Protein AF-A0A089KS96-F1 (afdb_monomer)

Foldseek 3Di:
DDFQDPPPPVPVLVVLCPPAQEFEFADAADLVVRLVCLVVSVVNCVPCLVRHQYEYEDYPADPVRVVVVLVSVVVCCVVQPVSYAYEYQDPVVLVSCVVVVPQHYEDEANNCVVCVVLLLDPVNPVVCLRRYAEYEHEPVCPVVVVSNVSHQYFYDPAWGQDDPPDPDGVQQDDPVDPPPDRDRDRVCLQDWDWDADPVVRAIWTDHNRTTHRPVCPVSDRSRGSDRTDRDD

Radius of gyration: 17.55 Å; Cα contacts (8 Å, |Δi|>4): 352; chains: 1; bounding box: 44×47×46 Å

Sequence (232 aa):
MEYGHFSPDLDASLASAEGYERIYVGEEFCDKFLLRQLKRIEETIDRLIISHSISVIFPLVNESSVTAVERLIDRLIIKYPNQIEFVCNDIGMMNLLIKKNCSTIVAGRMLTRVILSYLMDKEDRLGLVPYVKRVELDSTNLLRMRQLRKYKISYYDKISIYGNGNNRCCFKTGGKEFGQNAECNVERCSQPIPVTNGYLNEDFILFRNAVLKQDELRMVPALIDRIIHVEI

Nearest PDB structures (foldseek):
  5hql-assembly1_F  TM=5.069E-01  e=1.079E-01  Rhodopseudomonas palustris
  5hjx-assembly1_C  TM=5.083E-01  e=1.912E-01  Rhodopseudomonas palustris
  5hao-assembly1_F  TM=4.439E-01  e=3.178E-01  Rhodopseudomonas palustris
  5hql-assembly1_C  TM=4.150E-01  e=2.171E-01  Rhodopseudomonas palustris
  1rus-assembly1_A  TM=5.255E-01  e=3.129E+00  Rhodospirillum rubrum

Solvent-accessible surface area (backbone atoms only — not comparable to full-atom values): 13602 Å² total; per-residue (Å²): 140,88,70,80,52,55,42,92,54,58,64,70,39,54,63,68,47,70,91,53,68,60,47,37,40,65,27,69,78,42,41,75,60,38,68,76,38,50,71,57,45,53,58,49,47,72,69,42,56,86,82,30,46,38,35,42,35,37,23,55,68,50,80,96,46,41,68,63,52,50,54,50,51,56,52,46,48,71,75,41,68,88,63,50,32,40,29,23,32,31,70,68,54,44,52,50,40,55,76,67,64,50,81,39,29,26,36,22,46,64,27,32,71,75,44,40,73,62,64,46,39,88,80,36,88,83,60,48,67,88,47,40,52,32,38,33,35,44,70,91,46,54,91,50,50,83,56,36,72,89,35,47,62,37,48,43,90,86,54,64,55,80,72,56,76,89,86,44,62,90,45,38,64,78,64,95,52,95,87,64,86,68,56,75,42,65,80,55,44,72,41,76,38,81,43,71,44,82,90,76,75,44,71,28,25,36,40,67,74,37,31,34,49,74,87,49,65,84,71,66,52,49,60,47,62,56,90,68,68,72,69,131

Secondary structure (DSSP, 8-state):
---S-S-S-HHHHHHTTTT-SEEEEE-SS-HHHHHHSHHHHHHHHHHHTTTSEEEEEE-PPPHHHHHHHHHHHHHHHHHSTTTEEEEESSHHHHHHHHHTT-S-EEE-HHHHHHHHHHHT-TT-TT--TTTEEEEEE-TTTGGGGGG-TTSEEEE-SS------TTT--TTB---SSTTS---B-GGGGGS-EEEEETTTTEEEEEETTEEE-GGGGGG--TT-S-------

pLDDT: mean 70.87, std 21.08, range [21.09, 96.56]

Mean predicted aligned error: 11.6 Å

Structure (mmCIF, N/CA/C/O backbone):
data_AF-A0A089KS96-F1
#
_entry.id   AF-A0A089KS96-F1
#
loop_
_atom_site.group_PDB
_atom_site.id
_atom_site.type_symbol
_atom_site.label_atom_id
_atom_site.label_alt_id
_atom_site.label_comp_id
_atom_site.label_asym_id
_atom_site.label_entity_id
_atom_site.label_seq_id
_atom_site.pdbx_PDB_ins_code
_atom_site.Cartn_x
_atom_site.Cartn_y
_atom_site.Cartn_z
_atom_site.occupancy
_atom_site.B_iso_or_equiv
_atom_site.auth_seq_id
_atom_site.auth_comp_id
_atom_site.auth_asym_id
_atom_site.auth_atom_id
_atom_site.pdbx_PDB_model_num
ATOM 1 N N . MET A 1 1 ? 20.533 -4.555 -18.443 1.00 24.36 1 MET A N 1
ATOM 2 C CA . MET A 1 1 ? 20.262 -5.683 -17.525 1.00 24.36 1 MET A CA 1
ATOM 3 C C . MET A 1 1 ? 19.118 -5.235 -16.637 1.00 24.36 1 MET A C 1
ATOM 5 O O . MET A 1 1 ? 19.342 -4.463 -15.712 1.00 24.36 1 MET A O 1
ATOM 9 N N . GLU A 1 2 ? 17.893 -5.553 -17.051 1.00 21.09 2 GLU A N 1
ATOM 10 C CA . GLU A 1 2 ? 16.660 -4.943 -16.544 1.00 21.09 2 GLU A CA 1
ATOM 11 C C . GLU A 1 2 ? 15.912 -5.922 -15.638 1.00 21.09 2 GLU A C 1
ATOM 13 O O . GLU A 1 2 ? 15.765 -7.102 -15.946 1.00 21.09 2 GLU A O 1
ATOM 18 N N . TYR A 1 3 ? 15.522 -5.415 -14.472 1.00 24.36 3 TYR A N 1
ATOM 19 C CA . TYR A 1 3 ? 15.026 -6.170 -13.327 1.00 24.36 3 TYR A CA 1
ATOM 20 C C . TYR A 1 3 ? 13.528 -5.932 -13.133 1.00 24.36 3 TYR A C 1
ATOM 22 O O . TYR A 1 3 ? 13.055 -4.833 -13.412 1.00 24.36 3 TYR A O 1
ATOM 30 N N . GLY A 1 4 ? 12.828 -6.927 -12.564 1.00 26.12 4 GLY A N 1
ATOM 31 C CA . GLY A 1 4 ? 11.538 -6.784 -11.868 1.00 26.12 4 GLY A CA 1
ATOM 32 C C . GLY A 1 4 ? 10.576 -5.803 -12.533 1.00 26.12 4 GLY A C 1
ATOM 33 O O . GLY A 1 4 ? 10.370 -4.694 -12.047 1.00 26.12 4 GLY A O 1
ATOM 34 N N . HIS A 1 5 ? 10.060 -6.181 -13.697 1.00 34.47 5 HIS A N 1
ATOM 35 C CA . HIS A 1 5 ? 9.356 -5.247 -14.555 1.00 34.47 5 HIS A CA 1
ATOM 36 C C . HIS A 1 5 ? 7.988 -4.859 -13.990 1.00 34.47 5 HIS A C 1
ATOM 38 O O . HIS A 1 5 ? 7.038 -5.622 -14.146 1.00 34.47 5 HIS A O 1
ATOM 44 N N . PHE A 1 6 ? 7.856 -3.604 -13.552 1.00 37.12 6 PHE A N 1
ATOM 45 C CA . PHE A 1 6 ? 6.963 -2.733 -14.311 1.00 37.12 6 PHE A CA 1
ATOM 46 C C . PHE A 1 6 ? 7.338 -2.908 -15.804 1.00 37.12 6 PHE A C 1
ATOM 48 O O . PHE A 1 6 ? 8.512 -2.735 -16.150 1.00 37.12 6 PHE A O 1
ATOM 55 N N . SER A 1 7 ? 6.417 -3.333 -16.675 1.00 42.19 7 SER A N 1
ATOM 56 C CA . SER A 1 7 ? 6.722 -3.597 -18.103 1.00 42.19 7 SER A CA 1
ATOM 57 C C . SER A 1 7 ? 7.524 -2.442 -18.694 1.00 42.19 7 SER A C 1
ATOM 59 O O . SER A 1 7 ? 7.029 -1.336 -18.572 1.00 42.19 7 SER A O 1
ATOM 61 N N . PRO A 1 8 ? 8.704 -2.609 -19.323 1.00 45.91 8 PRO A N 1
ATOM 62 C CA . PRO A 1 8 ? 9.451 -1.463 -19.870 1.00 45.91 8 PRO A CA 1
ATOM 63 C C . PRO A 1 8 ? 8.570 -0.632 -20.815 1.00 45.91 8 PRO A C 1
ATOM 65 O O . PRO A 1 8 ? 8.669 0.590 -20.859 1.00 45.91 8 PRO A O 1
ATOM 68 N N . ASP A 1 9 ? 7.623 -1.315 -21.450 1.00 56.91 9 ASP A N 1
ATOM 69 C CA . ASP A 1 9 ? 6.473 -0.756 -22.125 1.00 56.91 9 ASP A CA 1
ATOM 70 C C . ASP A 1 9 ? 5.365 -0.388 -21.117 1.00 56.91 9 ASP A C 1
ATOM 72 O O . ASP A 1 9 ? 4.500 -1.200 -20.759 1.00 56.91 9 ASP A O 1
ATOM 76 N N . LEU A 1 10 ? 5.441 0.848 -20.614 1.00 61.03 10 LEU A N 1
ATOM 77 C CA . LEU A 1 10 ? 4.401 1.454 -19.784 1.00 61.03 10 LEU A CA 1
ATOM 78 C C . LEU A 1 10 ? 3.065 1.510 -20.543 1.00 61.03 10 LEU A C 1
ATOM 80 O O . LEU A 1 10 ? 2.026 1.339 -19.918 1.00 61.03 10 LEU A O 1
ATOM 84 N N . ASP A 1 11 ? 3.081 1.663 -21.869 1.00 60.03 11 ASP A N 1
ATOM 85 C CA . ASP A 1 11 ? 1.879 1.825 -22.693 1.00 60.03 11 ASP A CA 1
ATOM 86 C C . ASP A 1 11 ? 1.071 0.521 -22.788 1.00 60.03 11 ASP A C 1
ATOM 88 O O . ASP A 1 11 ? -0.136 0.527 -22.535 1.00 60.03 11 ASP A O 1
ATOM 92 N N . ALA A 1 12 ? 1.727 -0.623 -23.013 1.00 58.00 12 ALA A N 1
ATOM 93 C CA . ALA A 1 12 ? 1.077 -1.941 -22.994 1.00 58.00 12 ALA A CA 1
ATOM 94 C C . ALA A 1 12 ? 0.404 -2.255 -21.647 1.00 58.00 12 ALA A C 1
ATOM 96 O O . ALA A 1 12 ? -0.612 -2.946 -21.575 1.00 58.00 12 ALA A O 1
ATOM 97 N N . SER A 1 13 ? 0.961 -1.730 -20.560 1.00 55.03 13 SER A N 1
ATOM 98 C CA . SER A 1 13 ? 0.400 -1.908 -19.225 1.00 55.03 13 SER A CA 1
ATOM 99 C C . SER A 1 13 ? -0.756 -0.960 -18.909 1.00 55.03 13 SER A C 1
ATOM 101 O O . SER A 1 13 ? -1.647 -1.335 -18.148 1.00 55.03 13 SER A O 1
ATOM 103 N N . LEU A 1 14 ? -0.789 0.233 -19.508 1.00 62.31 14 LEU A N 1
ATOM 104 C CA . LEU A 1 14 ? -1.939 1.136 -19.413 1.00 62.31 14 LEU A CA 1
ATOM 105 C C . LEU A 1 14 ? -3.160 0.546 -20.124 1.00 62.31 14 LEU A C 1
ATOM 107 O O . LEU A 1 14 ? -4.252 0.601 -19.572 1.00 62.31 14 LEU A O 1
ATOM 111 N N . ALA A 1 15 ? -2.969 -0.098 -21.280 1.00 60.19 15 ALA A N 1
ATOM 112 C CA . ALA A 1 15 ? -4.050 -0.800 -21.979 1.00 60.19 15 ALA A CA 1
ATOM 113 C C . ALA A 1 15 ? -4.671 -1.915 -21.116 1.00 60.19 15 ALA A C 1
ATOM 115 O O . ALA A 1 15 ? -5.879 -2.118 -21.118 1.00 60.19 15 ALA A O 1
ATOM 116 N N . SER A 1 16 ? -3.860 -2.607 -20.309 1.00 59.91 16 SER A N 1
ATOM 117 C CA . SER A 1 16 ? -4.357 -3.633 -19.381 1.00 59.91 16 SER A CA 1
ATOM 118 C C . SER A 1 16 ? -5.028 -3.086 -18.116 1.00 59.91 16 SER A C 1
ATOM 120 O O . SER A 1 16 ? -5.574 -3.874 -17.349 1.00 59.91 16 SER A O 1
ATOM 122 N N . ALA A 1 17 ? -4.972 -1.773 -17.869 1.00 61.03 17 ALA A N 1
ATOM 123 C CA . ALA A 1 17 ? -5.669 -1.139 -16.749 1.00 61.03 17 ALA A CA 1
ATOM 124 C C . ALA A 1 17 ? -7.156 -0.872 -17.060 1.00 61.03 17 ALA A C 1
ATOM 126 O O . ALA A 1 17 ? -7.932 -0.588 -16.147 1.00 61.03 17 ALA A O 1
ATOM 127 N N . GLU A 1 18 ? -7.568 -0.998 -18.327 1.00 62.41 18 GLU A N 1
ATOM 128 C CA . GLU A 1 18 ? -8.960 -0.841 -18.745 1.00 62.41 18 GLU A CA 1
ATOM 129 C C . GLU A 1 18 ? -9.865 -1.856 -18.021 1.00 62.41 18 GLU A C 1
ATOM 131 O O . GLU A 1 18 ? -9.704 -3.069 -18.148 1.00 62.41 18 GLU A O 1
ATOM 136 N N . GLY A 1 19 ? -10.819 -1.346 -17.235 1.00 64.00 19 GLY A N 1
ATOM 137 C CA . GLY A 1 19 ? -11.781 -2.150 -16.470 1.00 64.00 19 GLY A CA 1
ATOM 138 C C . GLY A 1 19 ? -11.556 -2.179 -14.956 1.00 64.00 19 GLY A C 1
ATOM 139 O O . GLY A 1 19 ? -12.411 -2.696 -14.237 1.00 64.00 19 GLY A O 1
ATOM 140 N N . TYR A 1 20 ? -10.468 -1.594 -14.448 1.00 62.22 20 TYR A N 1
ATOM 141 C CA . TYR A 1 20 ? -10.250 -1.443 -13.007 1.00 62.22 20 TYR A CA 1
ATOM 142 C C . TYR A 1 20 ? -10.664 -0.047 -12.533 1.00 62.22 20 TYR A C 1
ATOM 144 O O . TYR A 1 20 ? -10.313 0.953 -13.140 1.00 62.22 20 TYR A O 1
ATOM 152 N N . GLU A 1 21 ? -11.375 0.052 -11.408 1.00 68.81 21 GLU A N 1
ATOM 153 C CA . GLU A 1 21 ? -11.716 1.357 -10.810 1.00 68.81 21 GLU A CA 1
ATOM 154 C C . GLU A 1 21 ? -10.521 1.969 -10.057 1.00 68.81 21 GLU A C 1
ATOM 156 O O . GLU A 1 21 ? -10.341 3.191 -9.983 1.00 68.81 21 GLU A O 1
ATOM 161 N N . ARG A 1 22 ? -9.691 1.099 -9.472 1.00 77.25 22 ARG A N 1
ATOM 162 C CA . ARG A 1 22 ? -8.595 1.474 -8.584 1.00 77.25 22 ARG A CA 1
ATOM 163 C C . ARG A 1 22 ? -7.307 0.770 -8.964 1.00 77.25 22 ARG A C 1
ATOM 165 O O . ARG A 1 22 ? -7.277 -0.452 -9.076 1.00 77.25 22 ARG A O 1
ATOM 172 N N . ILE A 1 23 ? -6.234 1.547 -9.056 1.00 76.06 23 ILE A N 1
ATOM 173 C CA . ILE A 1 23 ? -4.892 1.057 -9.349 1.00 76.06 23 ILE A CA 1
ATOM 174 C C . ILE A 1 23 ? -4.009 1.207 -8.118 1.00 76.06 23 ILE A C 1
ATOM 176 O O . ILE A 1 23 ? -3.959 2.255 -7.469 1.00 76.06 23 ILE A O 1
ATOM 180 N N . TYR A 1 24 ? -3.292 0.133 -7.818 1.00 78.31 24 TYR A N 1
ATOM 181 C CA . TYR A 1 24 ? -2.306 0.081 -6.756 1.00 78.31 24 TYR A CA 1
ATOM 182 C C . TYR A 1 24 ? -0.907 0.199 -7.348 1.00 78.31 24 TYR A C 1
ATOM 184 O O . TYR A 1 24 ? -0.539 -0.575 -8.231 1.00 78.31 24 TYR A O 1
ATOM 192 N N . VAL A 1 25 ? -0.135 1.161 -6.849 1.00 79.00 25 VAL A N 1
ATOM 193 C CA . VAL A 1 25 ? 1.232 1.447 -7.300 1.00 79.00 25 VAL A CA 1
ATOM 194 C C . VAL A 1 25 ? 2.174 1.451 -6.105 1.00 79.00 25 VAL A C 1
ATOM 196 O O . VAL A 1 25 ? 1.811 1.940 -5.042 1.00 79.00 25 VAL A O 1
ATOM 199 N N . GLY A 1 26 ? 3.393 0.946 -6.255 1.00 83.8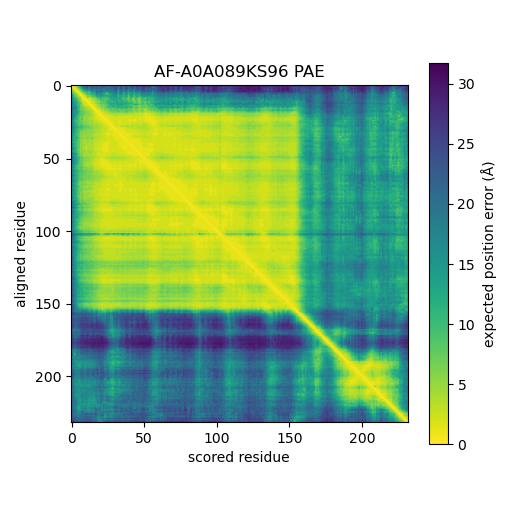1 26 GLY A N 1
ATOM 200 C CA . GLY A 1 26 ? 4.360 0.879 -5.158 1.00 83.81 26 GLY A CA 1
ATOM 201 C C . GLY A 1 26 ? 4.754 -0.554 -4.849 1.00 83.81 26 GLY A C 1
ATOM 202 O O . GLY A 1 26 ? 4.780 -1.380 -5.751 1.00 83.81 26 GLY A O 1
ATOM 203 N N . GLU A 1 27 ? 5.104 -0.818 -3.592 1.00 77.62 27 GLU A N 1
ATOM 204 C CA . GLU A 1 27 ? 5.606 -2.124 -3.167 1.00 77.62 27 GLU A CA 1
ATOM 205 C C . GLU A 1 27 ? 5.105 -2.486 -1.783 1.00 77.62 27 GLU A C 1
ATOM 207 O O . GLU A 1 27 ? 5.120 -1.664 -0.871 1.00 77.62 27 GLU A O 1
ATOM 212 N N . GLU A 1 28 ? 4.743 -3.746 -1.594 1.00 75.44 28 GLU A N 1
ATOM 213 C CA . GLU A 1 28 ? 4.193 -4.211 -0.325 1.00 75.44 28 GLU A CA 1
ATOM 214 C C . GLU A 1 28 ? 5.227 -4.854 0.614 1.00 75.44 28 GLU A C 1
ATOM 216 O O . GLU A 1 28 ? 5.051 -4.840 1.832 1.00 75.44 28 GLU A O 1
ATOM 221 N N . PHE A 1 29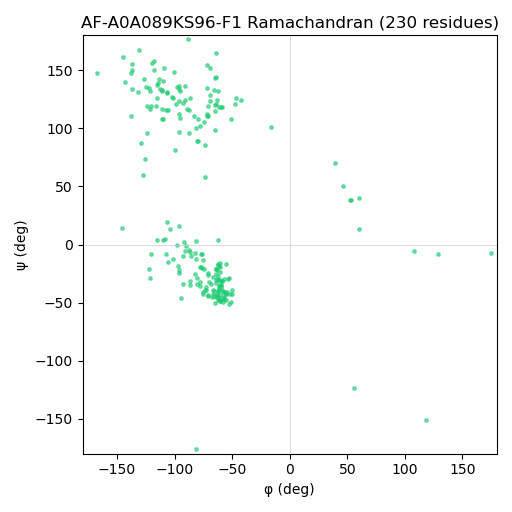 ? 6.334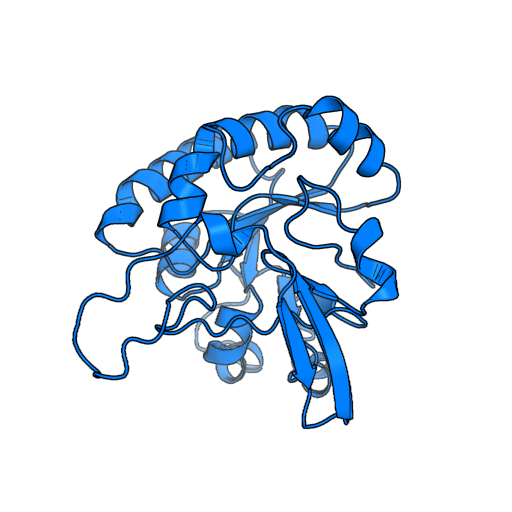 -5.388 0.086 1.00 72.88 29 PHE A N 1
ATOM 222 C CA . PHE A 1 29 ? 7.235 -6.236 0.883 1.00 72.88 29 PHE A CA 1
ATOM 223 C C . PHE A 1 29 ? 8.690 -5.783 0.983 1.00 72.88 29 PHE A C 1
ATOM 225 O O . PHE A 1 29 ? 9.390 -6.223 1.896 1.00 72.88 29 PHE A O 1
ATOM 232 N N . CYS A 1 30 ? 9.182 -4.956 0.057 1.00 72.75 30 CYS A N 1
ATOM 233 C CA . CYS A 1 30 ? 10.604 -4.626 -0.005 1.00 72.75 30 CYS A CA 1
ATOM 234 C C . CYS A 1 30 ? 10.848 -3.141 -0.270 1.00 72.75 30 CYS A C 1
ATOM 236 O O . CYS A 1 30 ? 10.677 -2.647 -1.383 1.00 72.75 30 CYS A O 1
ATOM 238 N N . ASP A 1 31 ? 11.353 -2.444 0.745 1.00 76.81 31 ASP A N 1
ATOM 239 C CA . ASP A 1 31 ? 11.753 -1.043 0.641 1.00 76.81 31 ASP A CA 1
ATOM 240 C C . ASP A 1 31 ? 12.875 -0.823 -0.385 1.00 76.81 31 ASP A C 1
ATOM 242 O O . ASP A 1 31 ? 12.831 0.131 -1.153 1.00 76.81 31 ASP A O 1
ATOM 246 N N . LYS A 1 32 ? 13.864 -1.718 -0.483 1.00 76.69 32 LYS A N 1
ATOM 247 C CA . LYS A 1 32 ? 14.940 -1.590 -1.483 1.00 76.69 32 LYS A CA 1
ATOM 248 C C . LYS A 1 32 ? 14.423 -1.680 -2.913 1.00 76.69 32 LYS A C 1
ATOM 250 O O . LYS A 1 32 ? 14.981 -1.024 -3.792 1.00 76.69 32 LYS A O 1
ATOM 255 N N . PHE A 1 33 ? 13.380 -2.470 -3.147 1.00 71.94 33 PHE A N 1
ATOM 256 C CA . PHE A 1 33 ? 12.761 -2.554 -4.461 1.00 71.94 33 PHE A CA 1
ATOM 257 C C . PHE A 1 33 ? 11.905 -1.313 -4.745 1.00 71.94 33 PHE A C 1
ATOM 259 O O . PHE A 1 33 ? 12.090 -0.704 -5.797 1.00 71.94 33 PHE A O 1
ATOM 266 N N . LEU A 1 34 ? 11.131 -0.833 -3.761 1.00 82.00 34 LEU A N 1
ATOM 267 C CA . LEU A 1 34 ? 10.413 0.448 -3.839 1.00 82.00 34 LEU A CA 1
ATOM 268 C C . LEU A 1 34 ? 11.347 1.592 -4.265 1.00 82.00 34 LEU A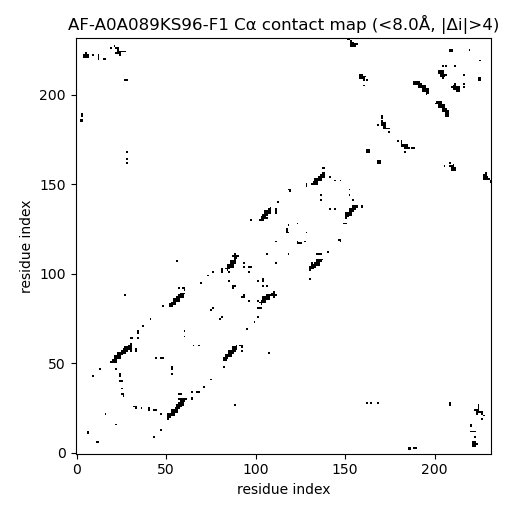 C 1
ATOM 270 O O . LEU A 1 34 ? 11.054 2.339 -5.198 1.00 82.00 34 LEU A O 1
ATOM 274 N N . LEU A 1 35 ? 12.508 1.704 -3.609 1.00 81.81 35 LEU A N 1
ATOM 275 C CA . LEU A 1 35 ? 13.481 2.767 -3.870 1.00 81.81 35 LEU A CA 1
ATOM 276 C C . LEU A 1 35 ? 14.044 2.748 -5.299 1.00 81.81 35 LEU A C 1
ATOM 278 O O . LEU A 1 35 ? 14.426 3.796 -5.816 1.00 81.81 35 LEU A O 1
ATOM 282 N N . ARG A 1 36 ? 14.089 1.585 -5.957 1.00 79.62 36 ARG A N 1
ATOM 283 C CA . ARG A 1 36 ? 14.528 1.481 -7.359 1.00 79.62 36 ARG A CA 1
ATOM 284 C C . ARG A 1 36 ? 13.457 1.948 -8.346 1.00 79.62 36 ARG A C 1
ATOM 286 O O . ARG A 1 36 ? 13.798 2.272 -9.478 1.00 79.62 36 ARG A O 1
ATOM 293 N N . GLN A 1 37 ? 12.196 2.007 -7.920 1.00 78.44 37 GLN A N 1
ATOM 294 C CA . GLN A 1 37 ? 11.044 2.293 -8.776 1.00 78.44 37 GLN A CA 1
ATOM 295 C C . GLN A 1 37 ? 10.434 3.684 -8.537 1.00 78.44 37 GLN A C 1
ATOM 297 O O . GLN A 1 37 ? 9.428 4.005 -9.155 1.00 78.44 37 GLN A O 1
ATOM 302 N N . LEU A 1 38 ? 11.017 4.546 -7.690 1.00 86.12 38 LEU A N 1
ATOM 303 C CA . LEU A 1 38 ? 10.392 5.825 -7.292 1.00 86.12 38 LEU A CA 1
ATOM 304 C C . LEU A 1 38 ? 9.956 6.692 -8.483 1.00 86.12 38 LEU A C 1
ATOM 306 O O . LEU A 1 38 ? 8.800 7.097 -8.556 1.00 86.12 38 LEU A O 1
ATOM 310 N N . LYS A 1 39 ? 10.863 6.931 -9.442 1.00 84.50 39 LYS A N 1
ATOM 311 C CA . LYS A 1 39 ? 10.561 7.731 -10.642 1.00 84.50 39 LYS A CA 1
ATOM 312 C C . LYS A 1 39 ? 9.397 7.129 -11.427 1.00 84.50 39 LYS A C 1
ATOM 314 O O . LYS A 1 39 ? 8.515 7.828 -11.907 1.00 84.50 39 LYS A O 1
ATOM 319 N N . ARG A 1 40 ? 9.405 5.809 -11.525 1.00 79.50 40 ARG A N 1
ATOM 320 C CA . ARG A 1 40 ? 8.442 5.047 -12.291 1.00 79.50 40 ARG A CA 1
ATOM 321 C C . ARG A 1 40 ? 7.060 5.004 -11.646 1.00 79.50 40 ARG A C 1
ATOM 323 O O . ARG A 1 40 ? 6.053 5.053 -12.348 1.00 79.50 40 ARG A O 1
ATOM 330 N N . ILE A 1 41 ? 7.015 4.937 -10.319 1.00 84.69 41 ILE A N 1
ATOM 331 C CA . ILE A 1 41 ? 5.788 5.097 -9.542 1.00 84.69 41 ILE A CA 1
ATOM 332 C C . ILE A 1 41 ? 5.176 6.460 -9.867 1.00 84.69 41 ILE A C 1
ATOM 334 O O . ILE A 1 41 ? 4.011 6.518 -10.242 1.00 84.69 41 ILE A O 1
ATOM 338 N N . GLU A 1 42 ? 5.963 7.538 -9.819 1.00 88.62 42 GLU A N 1
ATOM 339 C CA . GLU A 1 42 ? 5.479 8.885 -10.153 1.00 88.62 42 GLU A CA 1
ATOM 340 C C . GLU A 1 42 ? 4.947 8.976 -11.594 1.00 88.62 42 GLU A C 1
ATOM 342 O O . GLU A 1 42 ? 3.824 9.441 -11.784 1.00 88.62 42 GLU A O 1
ATOM 347 N N . GLU A 1 43 ? 5.693 8.457 -12.579 1.00 85.56 43 GLU A N 1
ATOM 348 C CA . GLU A 1 43 ? 5.280 8.404 -13.995 1.00 85.56 43 GLU A CA 1
ATOM 349 C C . GLU A 1 43 ? 3.988 7.593 -14.207 1.00 85.56 43 GLU A C 1
ATOM 351 O O . GLU A 1 43 ? 3.175 7.919 -15.070 1.00 85.56 43 GLU A O 1
ATOM 356 N N . THR A 1 44 ? 3.780 6.535 -13.422 1.00 81.56 44 THR A N 1
ATOM 357 C CA . THR A 1 44 ? 2.563 5.711 -13.487 1.00 81.56 44 THR A CA 1
ATOM 358 C C . THR A 1 44 ? 1.361 6.470 -12.932 1.00 81.56 44 THR A C 1
ATOM 360 O O . THR A 1 44 ? 0.291 6.461 -13.541 1.00 81.56 44 THR A O 1
ATOM 363 N N . ILE A 1 45 ? 1.542 7.164 -11.804 1.00 88.69 45 ILE A N 1
ATOM 364 C CA . ILE A 1 45 ? 0.496 7.996 -11.199 1.00 88.69 45 ILE A CA 1
ATOM 365 C C . ILE A 1 45 ? 0.092 9.108 -12.170 1.00 88.69 45 ILE A C 1
ATOM 367 O O . ILE A 1 45 ? -1.098 9.269 -12.422 1.00 88.69 45 ILE A O 1
ATOM 371 N N . ASP A 1 46 ? 1.065 9.806 -12.769 1.00 91.44 46 ASP A N 1
ATOM 372 C CA . ASP A 1 46 ? 0.832 10.897 -13.730 1.00 91.44 46 ASP A CA 1
ATOM 373 C C . ASP A 1 46 ? -0.147 10.511 -14.843 1.00 91.44 46 ASP A C 1
ATOM 375 O O . ASP A 1 46 ? -0.977 11.314 -15.266 1.00 91.44 46 ASP A O 1
ATOM 379 N N . ARG A 1 47 ? -0.050 9.270 -15.325 1.00 84.75 47 ARG A N 1
ATOM 380 C CA . ARG A 1 47 ? -0.837 8.795 -16.463 1.00 84.75 47 ARG A CA 1
ATOM 381 C C . ARG A 1 47 ? -2.205 8.253 -16.072 1.00 84.75 47 ARG A C 1
ATOM 383 O O . ARG A 1 47 ? -3.149 8.399 -16.842 1.00 84.75 47 ARG A O 1
ATOM 390 N N . LEU A 1 48 ? -2.314 7.609 -14.911 1.00 83.19 48 LEU A N 1
ATOM 391 C CA . LEU A 1 48 ? -3.527 6.885 -14.521 1.00 83.19 48 LEU A CA 1
ATOM 392 C C . LEU A 1 48 ? -4.472 7.699 -13.640 1.00 83.19 48 LEU A C 1
ATOM 394 O O . LEU A 1 48 ? -5.665 7.406 -13.615 1.00 83.19 48 LEU A O 1
ATOM 398 N N . ILE A 1 49 ? -3.981 8.737 -12.958 1.00 89.88 49 ILE A N 1
ATOM 399 C CA . ILE A 1 49 ? -4.779 9.502 -11.987 1.00 89.88 49 ILE A CA 1
ATOM 400 C C . ILE A 1 49 ? -5.976 10.238 -12.608 1.00 89.88 49 ILE A C 1
ATOM 402 O O . ILE A 1 49 ? -6.936 10.549 -11.912 1.00 89.88 49 ILE A O 1
ATOM 406 N N . ILE A 1 50 ? -5.949 10.492 -13.921 1.00 88.88 50 ILE A N 1
ATOM 407 C CA . ILE A 1 50 ? -7.042 11.161 -14.646 1.00 88.88 50 ILE A CA 1
ATOM 408 C C . ILE A 1 50 ? -8.280 10.257 -14.753 1.00 88.88 50 ILE A C 1
ATOM 410 O O . ILE A 1 50 ? -9.405 10.751 -14.776 1.00 88.88 50 ILE A O 1
ATOM 414 N N . SER A 1 51 ? -8.082 8.941 -14.836 1.00 82.75 51 SER A N 1
ATOM 415 C CA . SER A 1 51 ? -9.140 7.967 -15.132 1.00 82.75 51 SER A CA 1
ATOM 416 C C . SER A 1 51 ? -9.354 6.924 -14.037 1.00 82.75 51 SER A C 1
ATOM 418 O O . SER A 1 51 ? -10.320 6.171 -14.112 1.00 82.75 51 SER A O 1
ATOM 420 N N . HIS A 1 52 ? -8.488 6.878 -13.022 1.00 77.69 52 HIS A N 1
ATOM 421 C CA . HIS A 1 52 ? -8.508 5.848 -11.989 1.00 77.69 52 HIS A CA 1
ATOM 422 C C . HIS A 1 52 ? -8.292 6.436 -10.597 1.00 77.69 52 HIS A C 1
ATOM 424 O O . HIS A 1 52 ? -7.535 7.389 -10.408 1.00 77.69 52 HIS A O 1
ATOM 430 N N . SER A 1 53 ? -8.877 5.787 -9.590 1.00 83.44 53 SER A N 1
ATOM 431 C CA . SER A 1 53 ? -8.466 6.007 -8.203 1.00 83.44 53 SER A CA 1
ATOM 432 C C . SER A 1 53 ? -7.095 5.376 -7.959 1.00 83.44 53 SER A C 1
ATOM 434 O O . SER A 1 53 ? -6.876 4.219 -8.312 1.00 83.44 53 SER A O 1
ATOM 436 N N . ILE A 1 54 ? -6.181 6.089 -7.302 1.00 85.00 54 ILE A N 1
ATOM 437 C CA . ILE A 1 54 ? -4.815 5.603 -7.072 1.00 85.00 54 ILE A CA 1
ATOM 438 C C . ILE A 1 54 ? -4.560 5.340 -5.587 1.00 85.00 54 ILE A C 1
ATOM 440 O O . ILE A 1 54 ? -4.849 6.173 -4.726 1.00 85.00 54 ILE A O 1
ATOM 444 N N . SER A 1 55 ? -3.959 4.189 -5.293 1.00 88.56 55 SER A N 1
ATOM 445 C CA . SER A 1 55 ? -3.463 3.828 -3.965 1.00 88.56 55 SER A CA 1
ATOM 446 C C . SER A 1 55 ? -1.964 3.530 -4.029 1.00 88.56 55 SER A C 1
ATOM 448 O O . SER A 1 55 ? -1.539 2.583 -4.686 1.00 88.56 55 SER A O 1
ATOM 450 N N . VAL A 1 56 ? -1.158 4.332 -3.335 1.00 91.88 56 VAL A N 1
ATOM 451 C CA . VAL A 1 56 ? 0.295 4.167 -3.245 1.00 91.88 56 VAL A CA 1
ATOM 452 C C . VAL A 1 56 ? 0.627 3.257 -2.067 1.00 91.88 56 VAL A C 1
ATOM 454 O O . VAL A 1 56 ? 0.329 3.601 -0.925 1.00 91.88 56 VAL A O 1
ATOM 457 N N . ILE A 1 57 ? 1.226 2.099 -2.330 1.00 88.88 57 ILE A N 1
ATOM 458 C CA . ILE A 1 57 ? 1.561 1.097 -1.318 1.00 88.88 57 ILE A CA 1
ATOM 459 C C . ILE A 1 57 ? 2.998 1.272 -0.850 1.00 88.88 57 ILE A C 1
ATOM 461 O O . ILE A 1 57 ? 3.930 1.344 -1.655 1.00 88.88 57 ILE A O 1
ATOM 465 N N . PHE A 1 58 ? 3.162 1.269 0.470 1.00 89.94 58 PHE A N 1
ATOM 466 C CA . PHE A 1 58 ? 4.457 1.197 1.121 1.00 89.94 58 PHE A CA 1
ATOM 467 C C . PHE A 1 58 ? 4.670 -0.153 1.816 1.00 89.94 58 PHE A C 1
ATOM 469 O O . PHE A 1 58 ? 3.747 -0.675 2.462 1.00 89.94 58 PHE A O 1
ATOM 476 N N . PRO A 1 59 ? 5.897 -0.698 1.743 1.00 84.56 59 PRO A N 1
ATOM 477 C CA . PRO A 1 59 ? 6.285 -1.876 2.491 1.00 84.56 59 PRO A CA 1
ATOM 478 C C . PRO A 1 59 ? 6.653 -1.470 3.917 1.00 84.56 59 PRO A C 1
ATOM 480 O O . PRO A 1 59 ? 6.606 -0.293 4.271 1.00 84.56 59 PRO A O 1
ATOM 483 N N . LEU A 1 60 ? 7.112 -2.433 4.714 1.00 82.06 60 LEU A N 1
ATOM 484 C CA . LEU A 1 60 ? 7.891 -2.099 5.902 1.00 82.06 60 LEU A CA 1
ATOM 485 C C . LEU A 1 60 ? 9.168 -1.360 5.473 1.00 82.06 60 LEU A C 1
ATOM 487 O O . LEU A 1 60 ? 9.990 -1.903 4.727 1.00 82.06 60 LEU A O 1
ATOM 491 N N . VAL A 1 61 ? 9.322 -0.115 5.926 1.00 82.19 61 VAL A N 1
ATOM 492 C CA . VAL A 1 61 ? 10.451 0.746 5.548 1.00 82.19 61 VAL A CA 1
ATOM 493 C C . VAL A 1 61 ? 11.519 0.735 6.631 1.00 82.19 61 VAL A C 1
ATOM 495 O O . VAL A 1 61 ? 11.273 1.119 7.771 1.00 82.19 61 VAL A O 1
ATOM 498 N N . ASN A 1 62 ? 12.736 0.327 6.264 1.00 79.12 62 ASN A N 1
ATOM 499 C CA . ASN A 1 62 ? 13.870 0.374 7.182 1.00 79.12 62 ASN A CA 1
ATOM 500 C C . ASN A 1 62 ? 14.335 1.818 7.411 1.00 79.12 62 ASN A C 1
ATOM 502 O O . ASN A 1 62 ? 14.238 2.658 6.516 1.00 79.12 62 ASN A O 1
ATOM 506 N N . GLU A 1 63 ? 14.966 2.079 8.558 1.00 79.25 63 GLU A N 1
ATOM 507 C CA . GLU A 1 63 ? 15.526 3.397 8.903 1.00 79.25 63 GLU A CA 1
ATOM 508 C C . GLU A 1 63 ? 16.445 3.952 7.804 1.00 79.25 63 GLU A C 1
ATOM 510 O O . GLU A 1 63 ? 16.312 5.102 7.401 1.00 79.25 63 GLU A O 1
ATOM 515 N N . SER A 1 64 ? 17.308 3.107 7.224 1.00 80.50 64 SER A N 1
ATOM 516 C CA . SER A 1 64 ? 18.201 3.505 6.117 1.00 80.50 64 SER A CA 1
ATOM 517 C C . SER A 1 64 ? 17.474 3.993 4.854 1.00 80.50 64 SER A C 1
ATOM 519 O O . SER A 1 64 ? 18.083 4.631 3.999 1.00 80.50 64 SER A O 1
ATOM 521 N N . SER A 1 65 ? 16.191 3.663 4.710 1.00 85.69 65 SER A N 1
ATOM 522 C CA . SER A 1 65 ? 15.360 3.960 3.541 1.00 85.69 65 SER A CA 1
ATOM 523 C C . SER A 1 65 ? 14.353 5.088 3.812 1.00 85.69 65 SER A C 1
ATOM 525 O O . SER A 1 65 ? 13.806 5.646 2.858 1.00 85.69 65 SER A O 1
ATOM 527 N N . VAL A 1 66 ? 14.118 5.455 5.081 1.00 90.06 66 VAL A N 1
ATOM 528 C CA . VAL A 1 66 ? 13.011 6.339 5.487 1.00 90.06 66 VAL A CA 1
ATOM 529 C C . VAL A 1 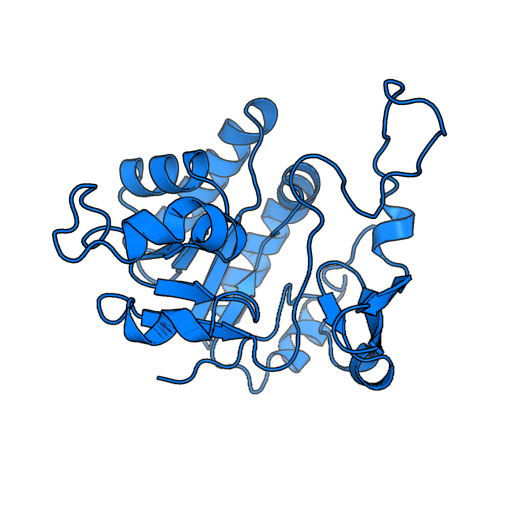66 ? 13.097 7.720 4.845 1.00 90.06 66 VAL A C 1
ATOM 531 O O . VAL A 1 66 ? 12.112 8.185 4.287 1.00 90.06 66 VAL A O 1
ATOM 534 N N . THR A 1 67 ? 14.283 8.331 4.802 1.00 93.44 67 THR A N 1
ATOM 535 C CA . THR A 1 67 ? 14.477 9.675 4.236 1.00 93.44 67 THR A CA 1
ATOM 536 C C . THR A 1 67 ? 14.110 9.734 2.754 1.00 93.44 67 THR A C 1
ATOM 538 O O . THR A 1 67 ? 13.570 10.727 2.272 1.00 93.44 67 THR A O 1
ATOM 541 N N . ALA A 1 68 ? 14.410 8.676 1.999 1.00 93.25 68 ALA A N 1
ATOM 542 C CA . ALA A 1 68 ? 14.090 8.627 0.578 1.00 93.25 68 ALA A CA 1
ATOM 543 C C . ALA A 1 68 ? 12.584 8.434 0.345 1.00 93.25 68 ALA A C 1
ATOM 545 O O . ALA A 1 68 ? 12.019 9.079 -0.540 1.00 93.25 68 ALA A O 1
ATOM 546 N N . VAL A 1 69 ? 11.936 7.598 1.163 1.00 93.81 69 VAL A N 1
ATOM 547 C CA . VAL A 1 69 ? 10.481 7.397 1.121 1.00 93.81 69 VAL A CA 1
ATOM 548 C C . VAL A 1 69 ? 9.738 8.659 1.552 1.00 93.81 69 VAL A C 1
ATOM 550 O O . VAL A 1 69 ? 8.797 9.068 0.881 1.00 93.81 69 VAL A O 1
ATOM 553 N N . GLU A 1 70 ? 10.200 9.338 2.598 1.00 95.69 70 GLU A N 1
ATOM 554 C CA . GLU A 1 70 ? 9.640 10.611 3.050 1.00 95.69 70 GLU A CA 1
ATOM 555 C C . GLU A 1 70 ? 9.686 11.669 1.941 1.00 95.69 70 GLU A C 1
ATOM 557 O O . GLU A 1 70 ? 8.678 12.304 1.651 1.00 95.69 70 GLU A O 1
ATOM 562 N N . ARG A 1 71 ? 10.818 11.790 1.234 1.00 96.56 71 ARG A N 1
ATOM 563 C CA . ARG A 1 71 ? 10.929 12.694 0.079 1.00 96.56 71 ARG A CA 1
ATOM 564 C C . ARG A 1 71 ? 9.969 12.334 -1.052 1.00 96.56 71 ARG A C 1
ATOM 566 O O . ARG A 1 71 ? 9.525 13.236 -1.756 1.00 96.56 71 ARG A O 1
ATOM 573 N N . LEU A 1 72 ? 9.703 11.045 -1.287 1.00 95.19 72 LEU A N 1
ATOM 574 C CA . LEU A 1 72 ? 8.680 10.630 -2.252 1.00 95.19 72 LEU A CA 1
ATOM 575 C C . LEU A 1 72 ? 7.297 11.089 -1.775 1.00 95.19 72 LEU A C 1
ATOM 577 O O . LEU A 1 72 ? 6.590 11.731 -2.543 1.00 95.19 72 LEU A O 1
ATOM 581 N N . ILE A 1 73 ? 6.936 10.807 -0.521 1.00 96.31 73 ILE A N 1
ATOM 582 C CA . ILE A 1 73 ? 5.651 11.207 0.073 1.00 96.31 73 ILE A CA 1
ATOM 583 C C . ILE A 1 73 ? 5.449 12.720 -0.052 1.00 96.31 73 ILE A C 1
ATOM 585 O O . ILE A 1 73 ? 4.412 13.151 -0.548 1.00 96.31 73 ILE A O 1
ATOM 589 N N . ASP A 1 74 ? 6.457 13.519 0.304 1.00 96.38 74 ASP A N 1
ATOM 590 C CA . ASP A 1 74 ? 6.397 14.980 0.210 1.00 96.38 74 ASP A CA 1
ATOM 591 C C . ASP A 1 74 ? 6.100 15.447 -1.222 1.00 96.38 74 ASP A C 1
ATOM 593 O O . ASP A 1 74 ? 5.215 16.276 -1.436 1.00 96.38 74 ASP A O 1
ATOM 597 N N . ARG A 1 75 ? 6.781 14.873 -2.225 1.00 96.00 75 ARG A N 1
ATOM 598 C CA . ARG A 1 75 ? 6.506 15.183 -3.638 1.00 96.00 75 ARG A CA 1
ATOM 599 C C . ARG A 1 75 ? 5.089 14.795 -4.043 1.00 96.00 75 ARG A C 1
ATOM 601 O O . ARG A 1 75 ? 4.414 15.580 -4.704 1.00 96.00 75 ARG A O 1
ATOM 608 N N . LEU A 1 76 ? 4.638 13.606 -3.650 1.00 95.56 76 LEU A N 1
ATOM 609 C CA . LEU A 1 76 ? 3.322 13.089 -4.017 1.00 95.56 76 LEU A CA 1
ATOM 610 C C . LEU A 1 76 ? 2.181 13.907 -3.396 1.00 95.56 76 LEU A C 1
ATOM 612 O O . LEU A 1 76 ? 1.210 14.194 -4.088 1.00 95.56 76 LEU A O 1
ATOM 616 N N . ILE A 1 77 ? 2.309 14.333 -2.135 1.00 95.06 77 ILE A N 1
ATOM 617 C CA . ILE A 1 77 ? 1.316 15.192 -1.465 1.00 95.06 77 ILE A CA 1
ATOM 618 C C . ILE A 1 77 ? 1.215 16.551 -2.162 1.00 95.06 77 ILE A C 1
ATOM 620 O O . ILE A 1 77 ? 0.110 17.046 -2.379 1.00 95.06 77 ILE A O 1
ATOM 624 N N . ILE A 1 78 ? 2.358 17.146 -2.522 1.00 95.25 78 ILE A N 1
ATOM 625 C CA . ILE A 1 78 ? 2.400 18.440 -3.217 1.00 95.25 78 ILE A CA 1
ATOM 626 C C . ILE A 1 78 ? 1.781 18.322 -4.613 1.00 95.25 78 ILE A C 1
ATOM 628 O O . ILE A 1 78 ? 1.011 19.189 -5.022 1.00 95.25 78 ILE A O 1
ATOM 632 N N . LYS A 1 79 ? 2.120 17.260 -5.350 1.00 96.06 79 LYS A N 1
ATOM 633 C CA . LYS A 1 79 ? 1.710 17.083 -6.745 1.00 96.06 79 LYS A CA 1
ATOM 634 C C . LYS A 1 79 ? 0.256 16.620 -6.891 1.00 96.06 79 LYS A C 1
ATOM 636 O O . LYS A 1 79 ? -0.420 17.053 -7.819 1.00 96.06 79 LYS A O 1
ATOM 641 N N . TYR A 1 80 ? -0.232 15.781 -5.977 1.00 93.94 80 TYR A N 1
ATOM 642 C CA . TYR A 1 80 ? -1.555 15.148 -6.050 1.00 93.94 80 TYR A CA 1
ATOM 643 C C . TYR A 1 80 ? -2.372 15.365 -4.766 1.00 93.94 80 TYR A C 1
ATOM 645 O O . TYR A 1 80 ? -2.763 14.399 -4.096 1.00 93.94 80 TYR A O 1
ATOM 653 N N . PRO A 1 81 ? -2.655 16.625 -4.390 1.00 92.75 81 PRO A N 1
ATOM 654 C CA . PRO A 1 81 ? -3.301 16.933 -3.122 1.00 92.75 81 PRO A CA 1
ATOM 655 C C . PRO A 1 81 ? -4.675 16.261 -3.040 1.00 92.75 81 PRO A C 1
ATOM 657 O O . PRO A 1 81 ? -5.561 16.548 -3.841 1.00 92.75 81 PRO A O 1
ATOM 660 N N . ASN A 1 82 ? -4.848 15.372 -2.059 1.00 89.38 82 ASN A N 1
ATOM 661 C CA . ASN A 1 82 ? -6.085 14.621 -1.791 1.00 89.38 82 ASN A CA 1
ATOM 662 C C . ASN A 1 82 ? -6.589 13.715 -2.933 1.00 89.38 82 ASN A C 1
ATOM 664 O O . ASN A 1 82 ? -7.725 13.253 -2.867 1.00 89.38 82 ASN A O 1
ATOM 668 N N . GLN A 1 83 ? -5.781 13.452 -3.963 1.00 93.12 83 GLN A N 1
ATOM 669 C CA . GLN A 1 83 ? -6.184 12.613 -5.104 1.00 93.12 83 GLN A CA 1
ATOM 670 C C . GLN A 1 83 ? -5.706 11.161 -4.984 1.00 93.12 83 GLN A C 1
ATOM 672 O O . GLN A 1 83 ? -6.226 10.277 -5.660 1.00 93.12 83 GLN A O 1
ATOM 677 N N . ILE A 1 84 ? -4.719 10.910 -4.124 1.00 93.50 84 ILE A N 1
ATOM 678 C CA . ILE A 1 84 ? -4.146 9.583 -3.905 1.00 93.50 84 ILE A CA 1
ATOM 679 C C . ILE A 1 84 ? -4.361 9.125 -2.465 1.00 93.50 84 ILE A C 1
ATOM 681 O O . ILE A 1 84 ? -4.398 9.927 -1.528 1.00 93.50 84 ILE A O 1
ATOM 685 N N . GLU A 1 85 ? -4.468 7.814 -2.292 1.00 93.31 85 GLU A N 1
ATOM 686 C CA . GLU A 1 85 ? -4.454 7.173 -0.981 1.00 93.31 85 GLU A CA 1
ATOM 687 C C . GLU A 1 85 ? -3.074 6.586 -0.691 1.00 93.31 85 GLU A C 1
ATOM 689 O O . GLU A 1 85 ? -2.404 6.103 -1.602 1.00 93.31 85 GLU A O 1
ATOM 694 N N . PHE A 1 86 ? -2.675 6.547 0.578 1.00 96.12 86 PHE A N 1
ATOM 695 C CA . PHE A 1 86 ? -1.434 5.906 1.004 1.00 96.12 86 PHE A CA 1
ATOM 696 C C . PHE A 1 86 ? -1.736 4.653 1.822 1.00 96.12 86 PHE A C 1
ATOM 698 O O . PHE A 1 86 ? -2.320 4.733 2.903 1.00 96.12 86 PHE A O 1
ATOM 705 N N . VAL A 1 87 ? -1.323 3.494 1.315 1.00 93.50 87 VAL A N 1
ATOM 706 C CA . VAL A 1 87 ? -1.433 2.205 2.000 1.00 93.50 87 VAL A CA 1
ATOM 707 C C . VAL A 1 87 ? -0.146 1.937 2.765 1.00 93.50 87 VAL A C 1
ATOM 709 O O . VAL A 1 87 ? 0.934 1.889 2.179 1.00 93.50 87 VAL A O 1
ATOM 712 N N . CYS A 1 88 ? -0.255 1.747 4.077 1.00 92.81 88 CYS A N 1
ATOM 713 C CA . CYS A 1 88 ? 0.882 1.480 4.952 1.00 92.81 88 CYS A CA 1
ATOM 714 C C . CYS A 1 88 ? 0.794 0.082 5.573 1.00 92.81 88 CYS A C 1
ATOM 716 O O . CYS A 1 88 ? -0.269 -0.352 6.015 1.00 92.81 88 CYS A O 1
ATOM 718 N N . ASN A 1 89 ? 1.926 -0.621 5.606 1.00 88.12 89 ASN A N 1
ATOM 719 C CA . ASN A 1 89 ? 2.023 -1.998 6.097 1.00 88.12 89 ASN A CA 1
ATOM 720 C C . ASN A 1 89 ? 2.780 -2.132 7.428 1.00 88.12 89 ASN A C 1
ATOM 722 O O . ASN A 1 89 ? 2.924 -3.240 7.940 1.00 88.12 89 ASN A O 1
ATOM 726 N N . ASP A 1 90 ? 3.189 -1.010 8.024 1.00 86.19 90 ASP A N 1
ATOM 727 C CA . ASP A 1 90 ? 3.806 -0.947 9.345 1.00 86.19 90 ASP A CA 1
ATOM 728 C C . ASP A 1 90 ? 3.400 0.327 10.117 1.00 86.19 90 ASP A C 1
ATOM 730 O O . ASP A 1 90 ? 2.926 1.315 9.550 1.00 86.19 90 ASP A O 1
ATOM 734 N N . ILE A 1 91 ? 3.579 0.291 11.442 1.00 84.88 91 ILE A N 1
ATOM 735 C CA . ILE A 1 91 ? 3.185 1.373 12.360 1.00 84.88 91 ILE A CA 1
ATOM 736 C C . ILE A 1 91 ? 4.046 2.630 12.160 1.00 84.88 91 ILE A C 1
ATOM 738 O O . ILE A 1 91 ? 3.546 3.747 12.306 1.00 84.88 91 ILE A O 1
ATOM 742 N N . GLY A 1 92 ? 5.328 2.470 11.823 1.00 87.50 92 GLY A N 1
ATOM 743 C CA . GLY A 1 92 ? 6.245 3.581 11.580 1.00 87.50 92 GLY A CA 1
ATOM 744 C C . GLY A 1 92 ? 5.816 4.404 10.369 1.00 87.50 92 GLY A C 1
ATOM 745 O O . GLY A 1 92 ? 5.720 5.629 10.466 1.00 87.50 92 GLY A O 1
ATOM 746 N N . MET A 1 93 ? 5.460 3.737 9.271 1.00 92.94 93 MET A N 1
ATOM 747 C CA . MET A 1 93 ? 4.916 4.389 8.081 1.00 92.94 93 MET A CA 1
ATOM 748 C C . MET A 1 93 ? 3.576 5.076 8.361 1.00 92.94 93 MET A C 1
ATOM 750 O O . MET A 1 93 ? 3.385 6.226 7.970 1.00 92.94 93 MET A O 1
ATOM 754 N N . MET A 1 94 ? 2.665 4.425 9.092 1.00 93.81 94 MET A N 1
ATOM 755 C CA . MET A 1 94 ? 1.399 5.050 9.494 1.00 93.81 94 MET A CA 1
ATOM 756 C C . MET A 1 94 ? 1.639 6.347 10.283 1.00 93.81 94 MET A C 1
ATOM 758 O O . MET A 1 94 ? 1.053 7.3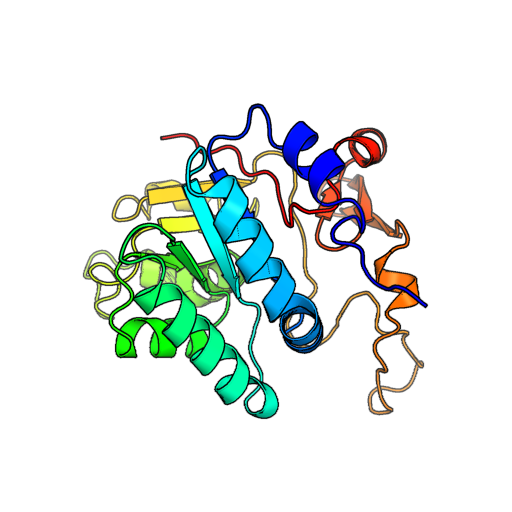82 9.973 1.00 93.81 94 MET A O 1
ATOM 762 N N . ASN A 1 95 ? 2.542 6.317 11.267 1.00 92.00 95 ASN A N 1
ATOM 763 C CA . ASN A 1 95 ? 2.904 7.492 12.059 1.00 92.00 95 ASN A CA 1
ATOM 764 C C . ASN A 1 95 ? 3.529 8.604 11.201 1.00 92.00 95 ASN A C 1
ATOM 766 O O . ASN A 1 95 ? 3.222 9.780 11.393 1.00 92.00 95 ASN A O 1
ATOM 770 N N . LEU A 1 96 ? 4.385 8.247 10.238 1.00 94.56 96 LEU A N 1
ATOM 771 C CA . LEU A 1 96 ? 4.957 9.205 9.293 1.00 94.56 96 LEU A CA 1
ATOM 772 C C . LEU A 1 96 ? 3.860 9.899 8.472 1.00 94.56 96 LEU A C 1
ATOM 774 O O . LEU A 1 96 ? 3.833 11.126 8.409 1.00 94.56 96 LEU A O 1
ATOM 778 N N . LEU A 1 97 ? 2.923 9.136 7.904 1.00 95.62 97 LEU A N 1
ATOM 779 C CA . LEU A 1 97 ? 1.816 9.672 7.106 1.00 95.62 97 LEU A CA 1
ATOM 780 C C . LEU A 1 97 ? 0.893 10.586 7.929 1.00 95.62 97 LEU A C 1
ATOM 782 O O . LEU A 1 97 ? 0.487 11.643 7.441 1.00 95.62 97 LEU A O 1
ATOM 786 N N . ILE A 1 98 ? 0.613 10.224 9.188 1.00 94.12 98 ILE A N 1
ATOM 787 C CA . ILE A 1 98 ? -0.154 11.062 10.123 1.00 94.12 98 ILE A CA 1
ATOM 788 C C . ILE A 1 98 ? 0.562 12.395 10.359 1.00 94.12 98 ILE A C 1
ATOM 790 O O . ILE A 1 98 ? -0.050 13.451 10.218 1.00 94.12 98 ILE A O 1
ATOM 794 N N . LYS A 1 99 ? 1.868 12.372 10.659 1.00 94.38 99 LYS A N 1
ATOM 795 C CA . LYS A 1 99 ? 2.670 13.593 10.873 1.00 94.38 99 LYS A CA 1
ATOM 796 C C . LYS A 1 99 ? 2.732 14.491 9.640 1.00 94.38 99 LYS A C 1
ATOM 798 O O . LYS A 1 99 ? 2.839 15.706 9.772 1.00 94.38 99 LYS A O 1
ATOM 803 N N . LYS A 1 100 ? 2.659 13.896 8.449 1.00 93.31 100 LYS A N 1
ATOM 804 C CA . LYS A 1 100 ? 2.601 14.605 7.165 1.00 93.31 100 LYS A CA 1
ATOM 805 C C . LYS A 1 100 ? 1.196 15.105 6.813 1.00 93.31 100 LYS A C 1
ATOM 807 O O . LYS A 1 100 ? 1.020 15.667 5.738 1.00 93.31 100 LYS A O 1
ATOM 812 N N . ASN A 1 101 ? 0.208 14.923 7.695 1.00 90.25 101 ASN A N 1
ATOM 813 C CA . ASN A 1 101 ? -1.194 15.276 7.468 1.00 90.25 101 ASN A CA 1
ATOM 814 C C . ASN A 1 101 ? -1.761 14.664 6.175 1.00 90.25 101 ASN A C 1
ATOM 816 O O . ASN A 1 101 ? -2.534 15.302 5.458 1.00 90.25 101 ASN A O 1
ATOM 820 N N . CYS A 1 102 ? -1.381 13.419 5.865 1.00 90.81 102 CYS A N 1
ATOM 821 C CA . CYS A 1 102 ? -1.956 12.700 4.732 1.00 90.81 102 CYS A CA 1
ATOM 822 C C . CYS A 1 102 ? -3.453 12.477 4.972 1.00 90.81 102 CYS A C 1
ATOM 824 O O . CYS A 1 102 ? -3.844 11.839 5.948 1.00 90.81 102 CYS A O 1
ATOM 826 N N . SER A 1 103 ? -4.295 12.984 4.072 1.00 75.88 103 SER A N 1
ATOM 827 C CA . SER A 1 103 ? -5.754 12.963 4.233 1.00 75.88 103 SER A CA 1
ATOM 828 C C . SER A 1 103 ? -6.375 11.574 4.088 1.00 75.88 103 SER A C 1
ATOM 830 O O . SER A 1 103 ? -7.424 11.306 4.681 1.00 75.88 103 SER A O 1
ATOM 832 N N . THR A 1 104 ? -5.721 10.682 3.337 1.00 89.50 104 THR A N 1
ATOM 833 C CA . THR A 1 104 ? -6.245 9.344 3.052 1.00 89.50 104 THR A CA 1
ATOM 834 C C . THR A 1 104 ? -5.209 8.269 3.346 1.00 89.50 104 THR A C 1
ATOM 836 O O . THR A 1 104 ? -4.447 7.854 2.473 1.00 89.50 104 THR A O 1
ATOM 839 N N . ILE A 1 105 ? -5.188 7.821 4.603 1.00 96.06 105 ILE A N 1
ATOM 840 C CA . ILE A 1 105 ? -4.357 6.704 5.057 1.00 96.06 105 ILE A CA 1
ATOM 841 C C . ILE A 1 105 ? -5.189 5.423 5.040 1.00 96.06 105 ILE A C 1
ATOM 843 O O . ILE A 1 105 ? -6.326 5.379 5.523 1.00 96.06 105 ILE A O 1
ATOM 847 N N . VAL A 1 106 ? -4.594 4.369 4.498 1.00 94.88 106 VAL A N 1
ATOM 848 C CA . VAL A 1 106 ? -5.150 3.022 4.440 1.00 94.88 106 VAL A CA 1
ATOM 849 C C . VAL A 1 106 ? -4.267 2.102 5.271 1.00 94.88 106 VAL A C 1
ATOM 851 O O . VAL A 1 106 ? -3.054 2.024 5.054 1.00 94.88 106 VAL A O 1
ATOM 854 N N . ALA A 1 107 ? -4.874 1.388 6.219 1.00 94.12 107 ALA A N 1
ATOM 855 C CA . ALA A 1 107 ? -4.195 0.305 6.913 1.00 94.12 107 ALA A CA 1
ATOM 856 C C . ALA A 1 107 ? -4.109 -0.891 5.957 1.00 94.12 107 ALA A C 1
ATOM 858 O O . ALA A 1 107 ? -5.111 -1.556 5.688 1.00 94.12 107 ALA A O 1
ATOM 859 N N . GLY A 1 108 ? -2.916 -1.140 5.416 1.00 90.75 108 GLY A N 1
ATOM 860 C CA . GLY A 1 108 ? -2.641 -2.295 4.568 1.00 90.75 108 GLY A CA 1
ATOM 861 C C . GLY A 1 108 ? -2.796 -3.601 5.343 1.00 90.75 108 GLY A C 1
ATOM 862 O O . GLY A 1 108 ? -2.857 -3.611 6.575 1.00 90.75 108 GLY A O 1
ATOM 863 N N . ARG A 1 109 ? -2.875 -4.732 4.643 1.00 82.31 109 ARG A N 1
ATOM 864 C CA . ARG A 1 109 ? -3.185 -6.033 5.267 1.00 82.31 109 ARG A CA 1
ATOM 865 C C . ARG A 1 109 ? -2.183 -6.446 6.344 1.00 82.31 109 ARG A C 1
ATOM 867 O O . ARG A 1 109 ? -2.578 -7.005 7.366 1.00 82.31 109 ARG A O 1
ATOM 874 N N . MET A 1 110 ? -0.893 -6.162 6.141 1.00 82.94 110 MET A N 1
ATOM 875 C CA . MET A 1 110 ? 0.144 -6.561 7.093 1.00 82.94 110 MET A CA 1
ATOM 876 C C . MET A 1 110 ? -0.007 -5.784 8.394 1.00 82.94 110 MET A C 1
ATOM 878 O O . MET A 1 110 ? -0.020 -6.383 9.468 1.00 82.94 110 MET A O 1
ATOM 882 N N . LEU A 1 111 ? -0.222 -4.472 8.286 1.00 87.31 111 LEU A N 1
ATOM 883 C CA . LEU A 1 111 ? -0.509 -3.632 9.438 1.00 87.31 111 LEU A CA 1
ATOM 884 C C . LEU A 1 111 ? -1.814 -4.070 10.101 1.00 87.31 111 LEU A C 1
ATOM 886 O O . LEU A 1 111 ? -1.844 -4.289 11.307 1.00 87.31 111 LEU A O 1
ATOM 890 N N . THR A 1 112 ? -2.868 -4.273 9.312 1.00 90.12 112 THR A N 1
ATOM 891 C CA . THR A 1 112 ? -4.194 -4.658 9.799 1.00 90.12 112 THR A CA 1
ATOM 892 C C . THR A 1 112 ? -4.150 -5.923 10.645 1.00 90.12 112 THR A C 1
ATOM 894 O O . THR A 1 112 ? -4.747 -5.930 11.714 1.00 90.12 112 THR A O 1
ATOM 897 N N . ARG A 1 113 ? -3.389 -6.956 10.251 1.00 84.94 113 ARG A N 1
ATOM 898 C CA . ARG A 1 113 ? -3.169 -8.156 11.085 1.00 84.94 113 ARG A CA 1
ATOM 899 C C . ARG A 1 113 ? -2.612 -7.816 12.467 1.00 84.94 113 ARG A C 1
ATOM 901 O O . ARG A 1 113 ? -3.031 -8.405 13.458 1.00 84.94 113 ARG A O 1
ATOM 908 N N . VAL A 1 114 ? -1.657 -6.890 12.520 1.00 82.50 114 VAL A N 1
ATOM 909 C CA . VAL A 1 114 ? -0.941 -6.513 13.745 1.00 82.50 114 VAL A CA 1
ATOM 910 C C . VAL A 1 114 ? -1.811 -5.648 14.653 1.00 82.50 114 VAL A C 1
ATOM 912 O O . VAL A 1 114 ? -1.810 -5.844 15.865 1.00 82.50 114 VAL A O 1
ATOM 915 N N . ILE A 1 115 ? -2.570 -4.709 14.083 1.00 87.56 115 ILE A N 1
ATOM 916 C CA . ILE A 1 115 ? -3.343 -3.721 14.851 1.00 87.56 115 ILE A CA 1
ATOM 917 C C . ILE A 1 115 ? -4.847 -4.014 14.902 1.00 87.56 115 ILE A C 1
ATOM 919 O O . ILE A 1 115 ? -5.623 -3.152 15.312 1.00 87.56 115 ILE A O 1
ATOM 923 N N . LEU A 1 116 ? -5.284 -5.214 14.508 1.00 89.44 116 LEU A N 1
ATOM 924 C CA . LEU A 1 116 ? -6.705 -5.545 14.370 1.00 89.44 116 LEU A CA 1
ATOM 925 C C . LEU A 1 116 ? -7.503 -5.313 15.655 1.00 89.44 116 LEU A C 1
ATOM 927 O O . LEU A 1 116 ? -8.613 -4.794 15.604 1.00 89.44 116 LEU A O 1
ATOM 931 N N . SER A 1 117 ? -6.941 -5.673 16.811 1.00 89.88 117 SER A N 1
ATOM 932 C CA . SER A 1 117 ? -7.577 -5.451 18.116 1.00 89.88 117 SER A CA 1
ATOM 933 C C . SER A 1 117 ? -7.875 -3.971 18.367 1.00 89.88 117 SER A C 1
ATOM 935 O O . SER A 1 117 ? -8.959 -3.649 18.847 1.00 89.88 117 SER A O 1
ATOM 937 N N . TYR A 1 118 ? -6.964 -3.078 17.977 1.00 92.25 118 TYR A N 1
ATOM 938 C CA . TYR A 1 118 ? -7.142 -1.630 18.080 1.00 92.25 118 TYR A CA 1
ATOM 939 C C . TYR A 1 118 ? -8.133 -1.097 17.044 1.00 92.25 118 TYR A C 1
ATOM 941 O O . TYR A 1 118 ? -8.971 -0.255 17.356 1.00 92.25 118 TYR A O 1
ATOM 949 N N . LEU A 1 119 ? -8.099 -1.627 15.819 1.00 92.62 119 LEU A N 1
ATOM 950 C CA . LEU A 1 119 ? -9.077 -1.275 14.789 1.00 92.62 119 LEU A CA 1
ATOM 951 C C . LEU A 1 119 ? -10.499 -1.709 15.181 1.00 92.62 119 LEU A C 1
ATOM 953 O O . LEU A 1 119 ? -11.457 -1.036 14.827 1.00 92.62 119 LEU A O 1
ATOM 957 N N . MET A 1 120 ? -10.673 -2.789 15.942 1.00 92.81 120 MET A N 1
ATOM 958 C CA . MET A 1 120 ? -11.989 -3.226 16.433 1.00 92.81 120 MET A CA 1
ATOM 959 C C . MET A 1 120 ? -12.460 -2.493 17.697 1.00 92.81 120 MET A C 1
ATOM 961 O O . MET A 1 120 ? -13.601 -2.697 18.123 1.00 92.81 120 MET A O 1
ATOM 965 N N . ASP A 1 121 ? -11.610 -1.671 18.315 1.00 91.38 121 ASP A N 1
ATOM 966 C CA . ASP A 1 121 ? -11.955 -0.960 19.541 1.00 91.38 121 ASP A CA 1
ATOM 967 C C . ASP A 1 121 ? -13.083 0.047 19.282 1.00 91.38 121 ASP A C 1
ATOM 969 O O . ASP A 1 121 ? -12.924 1.017 18.535 1.00 91.38 121 ASP A O 1
ATOM 973 N N . LYS A 1 122 ? -14.240 -0.182 19.906 1.00 88.94 122 LYS A N 1
ATOM 974 C CA . LYS A 1 122 ? -15.422 0.677 19.761 1.00 88.94 122 LYS A CA 1
ATOM 975 C C . LYS A 1 122 ? -15.210 2.061 20.361 1.00 88.94 122 LYS A C 1
ATOM 977 O O . LYS A 1 122 ? -15.844 3.004 19.904 1.00 88.94 122 LYS A O 1
ATOM 982 N N . GLU A 1 123 ? -14.347 2.164 21.366 1.00 91.50 123 GLU A N 1
ATOM 983 C CA . GLU A 1 123 ? -14.044 3.423 22.045 1.00 91.50 123 GLU A CA 1
ATOM 984 C C . GLU A 1 123 ? -12.936 4.208 21.334 1.00 91.50 123 GLU A C 1
ATOM 986 O O . GLU A 1 123 ? -12.670 5.344 21.708 1.00 91.50 123 GLU A O 1
ATOM 991 N N . ASP A 1 124 ? -12.308 3.615 20.309 1.00 89.81 124 ASP A N 1
ATOM 992 C CA . ASP A 1 124 ? -11.189 4.191 19.560 1.00 89.81 124 ASP A CA 1
ATOM 993 C C . ASP A 1 124 ? -10.118 4.799 20.480 1.00 89.81 124 ASP A C 1
ATOM 995 O O . ASP A 1 124 ? -9.692 5.935 20.294 1.00 89.81 124 ASP A O 1
ATOM 999 N N . ARG A 1 125 ? -9.663 4.049 21.493 1.00 88.75 125 ARG A N 1
ATOM 1000 C CA . ARG A 1 125 ? -8.748 4.575 22.525 1.00 88.75 125 ARG A CA 1
ATOM 1001 C C . ARG A 1 125 ? -7.415 5.076 21.971 1.00 88.75 125 ARG A C 1
ATOM 1003 O O . ARG A 1 125 ? -6.761 5.895 22.608 1.00 88.75 125 ARG A O 1
ATOM 1010 N N . LEU A 1 126 ? -7.005 4.581 20.803 1.00 85.69 126 LEU A N 1
ATOM 1011 C CA . LEU A 1 126 ? -5.812 5.046 20.088 1.00 85.69 126 LEU A CA 1
ATOM 1012 C C . LEU A 1 126 ? -6.088 6.197 19.108 1.00 85.69 126 LEU A C 1
ATOM 1014 O O . LEU A 1 126 ? -5.153 6.673 18.470 1.00 85.69 126 LEU A O 1
ATOM 1018 N N . GLY A 1 127 ? -7.340 6.636 18.969 1.00 88.69 127 GLY A N 1
ATOM 1019 C CA . GLY A 1 127 ? -7.727 7.733 18.089 1.00 88.69 127 GLY A CA 1
ATOM 1020 C C . GLY A 1 127 ? -7.396 7.463 16.623 1.00 88.69 127 GLY A C 1
ATOM 1021 O O . GLY A 1 127 ? -6.894 8.356 15.947 1.00 88.69 127 GLY A O 1
ATOM 1022 N N . LEU A 1 128 ? -7.595 6.237 16.127 1.00 89.25 128 LEU A N 1
ATOM 1023 C CA . LEU A 1 128 ? -7.217 5.861 14.760 1.00 89.25 128 LEU A CA 1
ATOM 1024 C C . LEU A 1 128 ? -8.266 6.278 13.723 1.00 89.25 128 LEU A C 1
ATOM 1026 O O . LEU A 1 128 ? -7.922 6.469 12.557 1.00 89.25 128 LEU A O 1
ATOM 1030 N N . VAL A 1 129 ? -9.535 6.417 14.120 1.00 89.81 129 VAL A N 1
ATOM 1031 C CA . VAL A 1 129 ? -10.661 6.726 13.214 1.00 89.81 129 VAL A CA 1
ATOM 1032 C C . VAL A 1 129 ? -10.480 8.025 12.418 1.00 89.81 129 VAL A C 1
ATOM 1034 O O . VAL A 1 129 ? -10.792 8.028 11.225 1.00 89.81 129 VAL A O 1
ATOM 1037 N N . PRO A 1 130 ? -9.960 9.127 12.992 1.00 90.06 130 PRO A N 1
ATOM 1038 C CA . PRO A 1 130 ? -9.719 10.348 12.226 1.00 90.06 130 PRO A CA 1
ATOM 1039 C C . PRO A 1 130 ? -8.743 10.146 11.059 1.00 90.06 130 PRO A C 1
ATOM 1041 O O . PRO A 1 130 ? -8.935 10.745 9.995 1.00 90.06 130 PRO A O 1
ATOM 1044 N N . TYR A 1 131 ? -7.742 9.279 11.239 1.00 92.00 131 TYR A N 1
ATOM 1045 C CA . TYR A 1 131 ? -6.608 9.118 10.328 1.00 92.00 131 TYR A CA 1
ATOM 1046 C C . TYR A 1 131 ? -6.808 7.996 9.304 1.00 92.00 131 TYR A C 1
ATOM 1048 O O . TYR A 1 131 ? -6.555 8.190 8.116 1.00 92.00 131 TYR A O 1
ATOM 1056 N N . VAL A 1 132 ? -7.279 6.828 9.743 1.00 94.00 132 VAL A N 1
ATOM 1057 C CA . VAL A 1 132 ? -7.435 5.643 8.889 1.00 94.00 132 VAL A CA 1
ATOM 1058 C C . VAL A 1 132 ? -8.803 5.679 8.214 1.00 94.00 132 VAL A C 1
ATOM 1060 O O . VAL A 1 132 ? -9.833 5.594 8.876 1.00 94.00 132 VAL A O 1
ATOM 1063 N N . LYS A 1 133 ? -8.828 5.784 6.881 1.00 91.88 133 LYS A N 1
ATOM 1064 C CA . LYS A 1 133 ? -10.076 5.834 6.095 1.00 91.88 133 LYS A CA 1
ATOM 1065 C C . LYS A 1 133 ? -10.533 4.463 5.617 1.00 91.88 133 LYS A C 1
ATOM 1067 O O . LYS A 1 133 ? -11.737 4.211 5.523 1.00 91.88 133 LYS A O 1
ATOM 1072 N N . ARG A 1 134 ? -9.577 3.587 5.311 1.00 93.25 134 ARG A N 1
ATOM 1073 C CA . ARG A 1 134 ? -9.830 2.245 4.787 1.00 93.25 134 ARG A CA 1
ATOM 1074 C C . ARG A 1 134 ? -8.913 1.219 5.440 1.00 93.25 134 ARG A C 1
ATOM 1076 O O . ARG A 1 134 ? -7.776 1.525 5.793 1.00 93.25 134 ARG A O 1
ATOM 1083 N N . VAL A 1 135 ? -9.428 0.007 5.588 1.00 92.00 135 VAL A N 1
ATOM 1084 C CA . VAL A 1 135 ? -8.719 -1.151 6.131 1.00 92.00 135 VAL A CA 1
ATOM 1085 C C . VAL A 1 135 ? -8.721 -2.260 5.087 1.00 92.00 135 VAL A C 1
ATOM 1087 O O . VAL A 1 135 ? -9.764 -2.580 4.512 1.00 92.00 135 VAL A O 1
ATOM 1090 N N . GLU A 1 136 ? -7.553 -2.847 4.842 1.00 88.12 136 GLU A N 1
ATOM 1091 C CA . GLU A 1 136 ? -7.404 -3.988 3.945 1.00 88.12 136 GLU A CA 1
ATOM 1092 C C . GLU A 1 136 ? -7.403 -5.300 4.728 1.00 88.12 136 GLU A C 1
ATOM 1094 O O . GLU A 1 136 ? -6.573 -5.507 5.614 1.00 88.12 136 GLU A O 1
ATOM 1099 N N . LEU A 1 137 ? -8.321 -6.204 4.385 1.00 80.62 137 LEU A N 1
ATOM 1100 C CA . LEU A 1 137 ? -8.444 -7.518 5.015 1.00 80.62 137 LEU A CA 1
ATOM 1101 C C . LEU A 1 137 ? -8.048 -8.625 4.051 1.00 80.62 137 LEU A C 1
ATOM 1103 O O . LEU A 1 137 ? -8.543 -8.691 2.934 1.00 80.62 137 LEU A O 1
ATOM 1107 N N . ASP A 1 138 ? -7.217 -9.549 4.511 1.00 73.94 138 ASP A N 1
ATOM 1108 C CA . ASP A 1 138 ? -7.027 -10.834 3.836 1.00 73.94 138 ASP A CA 1
ATOM 1109 C C . ASP A 1 138 ? -8.026 -11.897 4.314 1.00 73.94 138 ASP A C 1
ATOM 1111 O O . ASP A 1 138 ? -8.790 -11.690 5.265 1.00 73.94 138 ASP A O 1
ATOM 1115 N N . SER A 1 139 ? -7.952 -13.075 3.686 1.00 68.88 139 SER A N 1
ATOM 1116 C CA . SER A 1 139 ? -8.794 -14.237 3.982 1.00 68.88 139 SER A CA 1
ATOM 1117 C C . SER A 1 139 ? -8.809 -14.643 5.461 1.00 68.88 139 SER A C 1
ATOM 1119 O O . SER A 1 139 ? -9.821 -15.150 5.942 1.00 68.88 139 SER A O 1
ATOM 1121 N N . THR A 1 140 ? -7.735 -14.386 6.216 1.00 70.44 140 THR A N 1
ATOM 1122 C CA . THR A 1 140 ? -7.649 -14.757 7.639 1.00 70.44 140 THR A CA 1
ATOM 1123 C C . THR A 1 140 ? -8.485 -13.848 8.543 1.00 70.44 140 THR A C 1
ATOM 1125 O O . THR A 1 140 ? -8.875 -14.260 9.635 1.00 70.44 140 THR A O 1
ATOM 1128 N N . ASN A 1 141 ? -8.813 -12.635 8.083 1.00 76.31 141 ASN A N 1
ATOM 1129 C CA . ASN A 1 141 ? -9.531 -11.629 8.870 1.00 76.31 141 ASN A CA 1
ATOM 1130 C C . ASN A 1 141 ? -10.923 -11.279 8.322 1.00 76.31 141 ASN A C 1
ATOM 1132 O O . ASN A 1 141 ? -11.609 -10.445 8.913 1.00 76.31 141 ASN A O 1
ATOM 1136 N N . LEU A 1 142 ? -11.395 -11.944 7.261 1.00 77.69 142 LEU A N 1
ATOM 1137 C CA . LEU A 1 142 ? -12.721 -11.695 6.670 1.00 77.69 142 LEU A CA 1
ATOM 1138 C C . LEU A 1 142 ? -13.866 -11.794 7.686 1.00 77.69 142 LEU A C 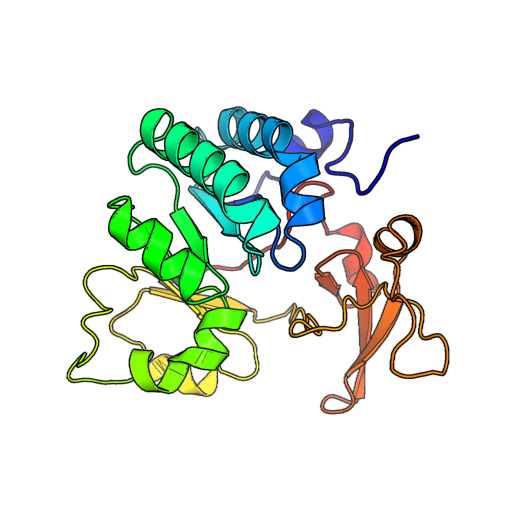1
ATOM 1140 O O . LEU A 1 142 ? -14.754 -10.943 7.722 1.00 77.69 142 LEU A O 1
ATOM 1144 N N . LEU A 1 143 ? -13.817 -12.778 8.590 1.00 81.75 143 LEU A N 1
ATOM 1145 C CA . LEU A 1 143 ? -14.845 -12.970 9.624 1.00 81.75 143 LEU A CA 1
ATOM 1146 C C . LEU A 1 143 ? -14.951 -11.782 10.602 1.00 81.75 143 LEU A C 1
ATOM 1148 O O . LEU A 1 143 ? -15.959 -11.629 11.293 1.00 81.75 143 LEU A O 1
ATOM 1152 N N . ARG A 1 144 ? -13.925 -10.925 10.655 1.00 83.88 144 ARG A N 1
ATOM 1153 C CA . ARG A 1 144 ? -13.836 -9.749 11.532 1.00 83.88 144 ARG A CA 1
ATOM 1154 C C . ARG A 1 144 ? -14.380 -8.477 10.881 1.00 83.88 144 ARG A C 1
ATOM 1156 O O . ARG A 1 144 ? -14.547 -7.478 11.574 1.00 83.88 144 ARG A O 1
ATOM 1163 N N . MET A 1 145 ? -14.753 -8.517 9.599 1.00 85.38 145 MET A N 1
ATOM 1164 C CA . MET A 1 145 ? -15.273 -7.374 8.834 1.00 85.38 145 MET A CA 1
ATOM 1165 C C . MET A 1 145 ? -16.412 -6.632 9.553 1.00 85.38 145 MET A C 1
ATOM 1167 O O . MET A 1 145 ? -16.415 -5.407 9.647 1.00 85.38 145 MET A O 1
ATOM 1171 N N . ARG A 1 146 ? -17.355 -7.364 10.164 1.00 86.25 146 ARG A N 1
ATOM 1172 C CA . ARG A 1 146 ? -18.490 -6.763 10.894 1.00 86.25 146 ARG A CA 1
ATOM 1173 C C . ARG A 1 146 ? -18.071 -5.923 12.103 1.00 86.25 146 ARG A C 1
ATOM 1175 O O . ARG A 1 146 ? -18.854 -5.087 12.544 1.00 86.25 146 ARG A O 1
ATOM 1182 N N . GLN A 1 147 ? -16.883 -6.157 12.651 1.00 89.00 147 GLN A N 1
ATOM 1183 C CA . GLN A 1 147 ? -16.343 -5.422 13.796 1.00 89.00 147 GLN A CA 1
ATOM 1184 C C . GLN A 1 147 ? -15.615 -4.138 13.362 1.00 89.00 147 GLN A C 1
ATOM 1186 O O . GLN A 1 147 ? -15.318 -3.299 14.203 1.00 89.00 147 GLN A O 1
ATOM 1191 N N . LEU A 1 148 ? -15.384 -3.956 12.057 1.00 89.94 148 LEU A N 1
ATOM 1192 C CA . LEU A 1 148 ? -14.629 -2.848 11.468 1.00 89.94 148 LEU A CA 1
ATOM 1193 C C . LEU A 1 148 ? -15.519 -1.822 10.746 1.00 89.94 148 LEU A C 1
ATOM 1195 O O . LEU A 1 148 ? -15.023 -1.021 9.963 1.00 89.94 148 LEU A O 1
ATOM 1199 N N . ARG A 1 149 ? -16.828 -1.799 11.038 1.00 87.38 149 ARG A N 1
ATOM 1200 C CA . ARG A 1 149 ? -17.840 -0.937 10.380 1.00 87.38 149 ARG A CA 1
ATOM 1201 C C . ARG A 1 149 ? -17.543 0.568 10.404 1.00 87.38 149 ARG A C 1
ATOM 1203 O O . ARG A 1 149 ? -18.178 1.313 9.670 1.00 87.38 149 ARG A O 1
ATOM 1210 N N . LYS A 1 150 ? -16.626 1.020 11.263 1.00 91.19 150 LYS A N 1
ATOM 1211 C CA . LYS A 1 150 ? -16.184 2.420 11.340 1.00 91.19 150 LYS A CA 1
ATOM 1212 C C . LYS A 1 150 ? -15.200 2.816 10.227 1.00 91.19 150 LYS A C 1
ATOM 1214 O O . LYS A 1 150 ? -14.894 3.995 10.093 1.00 91.19 150 LYS A O 1
ATOM 1219 N N . TYR A 1 151 ? -14.733 1.857 9.430 1.00 91.12 151 TYR A N 1
ATOM 1220 C CA . TYR A 1 151 ? -13.835 2.071 8.299 1.00 91.12 151 TYR A CA 1
ATOM 1221 C C . TYR A 1 151 ? -14.478 1.603 6.998 1.00 91.12 151 TYR A C 1
ATOM 1223 O O . TYR A 1 151 ? -15.313 0.696 7.002 1.00 91.12 151 TYR A O 1
ATOM 1231 N N . LYS A 1 152 ? -14.019 2.152 5.867 1.00 90.12 152 LYS A N 1
ATOM 1232 C CA . LYS A 1 152 ? -14.181 1.455 4.588 1.00 90.12 152 LYS A CA 1
ATOM 1233 C C . LYS A 1 152 ? -13.359 0.172 4.630 1.00 90.12 152 LYS A C 1
ATOM 1235 O O . LYS A 1 152 ? -12.265 0.156 5.198 1.00 90.12 152 LYS A O 1
ATOM 1240 N N . ILE A 1 153 ? -13.862 -0.891 4.025 1.00 86.06 153 ILE A N 1
ATOM 1241 C CA . ILE A 1 153 ? -13.187 -2.185 4.019 1.00 86.06 153 ILE A CA 1
ATOM 1242 C C . ILE A 1 153 ? -12.968 -2.587 2.573 1.00 86.06 153 ILE A C 1
ATOM 1244 O O . ILE A 1 153 ? -13.859 -2.470 1.746 1.00 86.06 153 ILE A O 1
ATOM 1248 N N . SER A 1 154 ? -11.766 -3.049 2.275 1.00 80.50 154 SER A N 1
ATOM 1249 C CA . SER A 1 154 ? -11.461 -3.734 1.023 1.00 80.50 154 SER A CA 1
ATOM 1250 C C . SER A 1 154 ? -10.863 -5.078 1.376 1.00 80.50 154 SER A C 1
ATOM 1252 O O . SER A 1 154 ? -10.014 -5.148 2.270 1.00 80.50 154 SER A O 1
ATOM 1254 N N . TYR A 1 155 ? -11.294 -6.133 0.703 1.00 70.94 155 TYR A N 1
ATOM 1255 C CA . TYR A 1 155 ? -10.864 -7.474 1.045 1.00 70.94 155 TYR A CA 1
ATOM 1256 C C . TYR A 1 155 ? -10.531 -8.302 -0.189 1.00 70.94 155 TYR A C 1
ATOM 1258 O O . TYR A 1 155 ? -10.997 -8.020 -1.287 1.00 70.94 155 TYR A O 1
ATOM 1266 N N . TYR A 1 156 ? -9.681 -9.307 0.003 1.00 60.94 156 TYR A N 1
ATOM 1267 C CA . TYR A 1 156 ? -9.266 -10.216 -1.062 1.00 60.94 156 TYR A CA 1
ATOM 1268 C C . TYR A 1 156 ? -10.143 -11.471 -1.001 1.00 60.94 156 TYR A C 1
ATOM 1270 O O . TYR A 1 156 ? -10.058 -12.226 -0.030 1.00 60.94 156 TYR A O 1
ATOM 1278 N N . ASP A 1 157 ? -10.993 -11.687 -2.006 1.00 47.03 157 ASP A N 1
ATOM 1279 C CA . ASP A 1 157 ? -11.880 -12.857 -2.090 1.00 47.03 157 ASP A CA 1
ATOM 1280 C C . ASP A 1 157 ? -11.201 -14.070 -2.759 1.00 47.03 157 ASP A C 1
ATOM 1282 O O . ASP A 1 157 ? -11.479 -15.208 -2.384 1.00 47.03 157 ASP A O 1
ATOM 1286 N N . LYS A 1 158 ? -10.279 -13.834 -3.708 1.00 40.44 158 LYS A N 1
ATOM 1287 C CA . LYS A 1 158 ? -9.694 -14.877 -4.577 1.00 40.44 158 LYS A CA 1
ATOM 1288 C C . LYS A 1 158 ? -8.171 -15.021 -4.510 1.00 40.44 158 LYS A C 1
ATOM 1290 O O . LYS A 1 158 ? -7.661 -16.119 -4.701 1.00 40.44 158 LYS A O 1
ATOM 1295 N N . ILE A 1 159 ? -7.439 -13.945 -4.206 1.00 40.50 159 ILE A N 1
ATOM 1296 C CA . ILE A 1 159 ? -5.968 -13.884 -4.308 1.00 40.50 159 ILE A CA 1
ATOM 1297 C C . ILE A 1 159 ? -5.391 -13.489 -2.945 1.00 40.50 159 ILE A C 1
ATOM 1299 O O . ILE A 1 159 ? -5.327 -12.312 -2.590 1.00 40.50 159 ILE A O 1
ATOM 1303 N N . SER A 1 160 ? -4.980 -14.480 -2.152 1.00 34.44 160 SER A N 1
ATOM 1304 C CA . SER A 1 160 ? -4.382 -14.246 -0.832 1.00 34.44 160 SER A CA 1
ATOM 1305 C C . SER A 1 160 ? -2.865 -14.268 -0.943 1.00 34.44 160 SER A C 1
ATOM 1307 O O . SER A 1 160 ? -2.232 -15.321 -0.925 1.00 34.44 160 SER A O 1
ATOM 1309 N N . ILE A 1 161 ? -2.256 -13.093 -1.062 1.00 37.19 161 ILE A N 1
ATOM 1310 C CA . ILE A 1 161 ? -0.802 -12.992 -1.109 1.00 37.19 161 ILE A CA 1
ATOM 1311 C C . ILE A 1 161 ? -0.267 -13.137 0.315 1.00 37.19 161 ILE A C 1
ATOM 1313 O O . ILE A 1 161 ? -0.268 -12.204 1.124 1.00 37.19 161 ILE A O 1
ATOM 1317 N N . TYR A 1 162 ? 0.236 -14.324 0.622 1.00 34.00 162 TYR A N 1
ATOM 1318 C CA . TYR A 1 162 ? 1.023 -14.552 1.820 1.00 34.00 162 TYR A CA 1
ATOM 1319 C C . TYR A 1 162 ? 2.455 -14.085 1.578 1.00 34.00 162 TYR A C 1
ATOM 1321 O O . TYR A 1 162 ? 3.327 -14.848 1.172 1.00 34.00 162 TYR A O 1
ATOM 1329 N N . GLY A 1 163 ? 2.720 -12.814 1.866 1.00 30.25 163 GLY A N 1
ATOM 1330 C CA . GLY A 1 163 ? 4.092 -12.396 2.104 1.00 30.25 163 GLY A CA 1
ATOM 1331 C C . GLY A 1 163 ? 4.589 -12.991 3.411 1.00 30.25 163 GLY A C 1
ATOM 1332 O O . GLY A 1 163 ? 4.015 -12.737 4.471 1.00 30.25 163 GLY A O 1
ATOM 1333 N N . ASN A 1 164 ? 5.691 -13.734 3.362 1.00 27.05 164 ASN A N 1
ATOM 1334 C CA . ASN A 1 164 ? 6.469 -14.097 4.548 1.00 27.05 164 ASN A CA 1
ATOM 1335 C C . ASN A 1 164 ? 7.256 -12.869 5.059 1.00 27.05 164 ASN A C 1
ATOM 1337 O O . ASN A 1 164 ? 8.483 -12.834 5.132 1.00 27.05 164 ASN A O 1
ATOM 1341 N N . GLY A 1 165 ? 6.539 -11.799 5.384 1.00 30.03 165 GLY A N 1
ATOM 1342 C CA . GLY A 1 165 ? 7.123 -10.519 5.748 1.00 30.03 165 GLY A CA 1
ATOM 1343 C C . GLY A 1 165 ? 7.158 -10.310 7.251 1.00 30.03 165 GLY A C 1
ATOM 1344 O O . GLY A 1 165 ? 6.314 -9.613 7.790 1.00 30.03 165 GLY A O 1
ATOM 1345 N N . ASN A 1 166 ? 8.153 -10.888 7.919 1.00 29.75 166 ASN A N 1
ATOM 1346 C CA . ASN A 1 166 ? 8.788 -10.194 9.045 1.00 29.75 166 ASN A CA 1
ATOM 1347 C C . ASN A 1 166 ? 10.289 -10.486 9.184 1.00 29.75 166 ASN A C 1
ATOM 1349 O O . ASN A 1 166 ? 10.847 -10.190 10.224 1.00 29.75 166 ASN A O 1
ATOM 1353 N N . ASN A 1 167 ? 10.934 -11.078 8.163 1.00 33.72 167 ASN A N 1
ATOM 1354 C CA . ASN A 1 167 ? 12.404 -11.206 8.014 1.00 33.72 167 ASN A CA 1
ATOM 1355 C C . ASN A 1 167 ? 12.822 -12.063 6.794 1.00 33.72 167 ASN A C 1
ATOM 1357 O O . ASN A 1 167 ? 14.011 -12.162 6.465 1.00 33.72 167 ASN A O 1
ATOM 1361 N N . ARG A 1 168 ? 11.864 -12.700 6.106 1.00 40.50 168 ARG A N 1
ATOM 1362 C CA . ARG A 1 168 ? 12.107 -13.755 5.115 1.00 40.50 168 ARG A CA 1
ATOM 1363 C C . ARG A 1 168 ? 11.443 -13.418 3.779 1.00 40.50 168 ARG A C 1
ATOM 1365 O O . ARG A 1 168 ? 10.443 -14.019 3.413 1.00 40.50 168 ARG A O 1
ATOM 1372 N N . CYS A 1 169 ? 12.017 -12.468 3.039 1.00 47.66 169 CYS A N 1
ATOM 1373 C CA . CYS A 1 169 ? 11.770 -12.378 1.596 1.00 47.66 169 CYS A CA 1
ATOM 1374 C C . CYS A 1 169 ? 11.811 -13.805 1.008 1.00 47.66 169 CYS A C 1
ATOM 1376 O O . CYS A 1 169 ? 12.785 -14.520 1.241 1.00 47.66 169 CYS A O 1
ATOM 1378 N N . CYS A 1 170 ? 10.755 -14.243 0.316 1.00 43.19 170 CYS A N 1
ATOM 1379 C CA . CYS A 1 170 ? 10.647 -15.595 -0.258 1.00 43.19 170 CYS A CA 1
ATOM 1380 C C . CYS A 1 170 ? 11.757 -15.903 -1.278 1.00 43.19 170 CYS A C 1
ATOM 1382 O O . CYS A 1 170 ? 12.021 -17.064 -1.574 1.00 43.19 170 CYS A O 1
ATOM 1384 N N . PHE A 1 171 ? 12.443 -14.866 -1.763 1.00 48.03 171 PHE A N 1
ATOM 1385 C CA . PHE A 1 171 ? 13.586 -14.949 -2.669 1.00 48.03 171 PHE A CA 1
ATOM 1386 C C . PHE A 1 171 ? 14.943 -14.990 -1.947 1.00 48.03 171 PHE A C 1
ATOM 1388 O O . PHE A 1 171 ? 15.986 -15.036 -2.599 1.00 48.03 171 PHE A O 1
ATOM 1395 N N . LYS A 1 172 ? 14.962 -14.999 -0.604 1.00 45.53 172 LYS A N 1
ATOM 1396 C CA . LYS A 1 172 ? 16.167 -15.316 0.172 1.00 45.53 172 LYS A CA 1
ATOM 1397 C C . LYS A 1 172 ? 16.440 -16.810 0.045 1.00 45.53 172 LYS A C 1
ATOM 1399 O O . LYS A 1 172 ? 15.687 -17.637 0.556 1.00 45.53 172 LYS A O 1
ATOM 1404 N N . THR A 1 173 ? 17.530 -17.165 -0.624 1.00 45.22 173 THR A N 1
ATOM 1405 C CA . THR A 1 173 ? 18.031 -18.538 -0.620 1.00 45.22 173 THR A CA 1
ATOM 1406 C C . THR A 1 173 ? 18.481 -18.898 0.789 1.00 45.22 173 THR A C 1
ATOM 1408 O O . THR A 1 173 ? 19.366 -18.252 1.345 1.00 45.22 173 THR A O 1
ATOM 1411 N N . GLY A 1 174 ? 17.870 -19.932 1.367 1.00 40.84 174 GLY A N 1
ATOM 1412 C CA . GLY A 1 174 ? 18.368 -20.552 2.585 1.00 40.84 174 GLY A CA 1
ATOM 1413 C C . GLY A 1 174 ? 19.721 -21.204 2.323 1.00 40.84 174 GLY A C 1
ATOM 1414 O O . GLY A 1 174 ? 19.780 -22.333 1.843 1.00 40.84 174 GLY A O 1
ATOM 1415 N N . GLY A 1 175 ? 20.807 -20.518 2.679 1.00 39.97 175 GLY A N 1
ATOM 1416 C CA . GLY A 1 175 ? 21.946 -21.225 3.250 1.00 39.97 175 GLY A CA 1
ATOM 1417 C C . GLY A 1 175 ? 21.461 -21.866 4.550 1.00 39.97 175 GLY A C 1
ATOM 1418 O O . GLY A 1 175 ? 20.763 -21.219 5.328 1.00 39.97 175 GLY A O 1
ATOM 1419 N N . LYS A 1 176 ? 21.755 -23.149 4.772 1.00 42.47 176 LYS A N 1
ATOM 1420 C CA . LYS A 1 176 ? 21.278 -23.936 5.929 1.00 42.47 176 LYS A CA 1
ATOM 1421 C C . LYS A 1 176 ? 21.752 -23.418 7.299 1.00 42.47 176 LYS A C 1
ATOM 1423 O O . LYS A 1 176 ? 21.445 -24.034 8.314 1.00 42.47 176 LYS A O 1
ATOM 1428 N N . GLU A 1 177 ? 22.457 -22.297 7.349 1.00 40.47 177 GLU A N 1
ATOM 1429 C CA . GLU A 1 177 ? 22.997 -21.720 8.570 1.00 40.47 177 GLU A CA 1
ATOM 1430 C C . GLU A 1 177 ? 22.259 -20.422 8.893 1.00 40.47 177 GLU A C 1
ATOM 1432 O O . GLU A 1 177 ? 22.405 -19.395 8.228 1.00 40.47 177 GLU A O 1
ATOM 1437 N N . PHE A 1 178 ? 21.428 -20.484 9.935 1.00 38.72 178 PHE A N 1
ATOM 1438 C CA . PHE A 1 178 ? 20.889 -19.300 10.593 1.00 38.72 178 PHE A CA 1
ATOM 1439 C C . PHE A 1 178 ? 22.050 -18.358 10.945 1.00 38.72 178 PHE A C 1
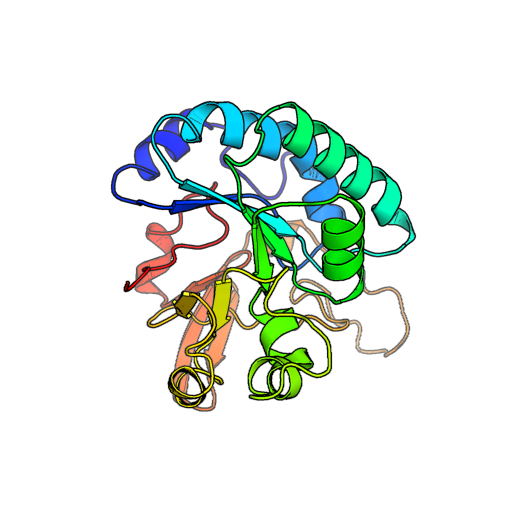ATOM 1441 O O . PHE A 1 178 ? 22.814 -18.645 11.860 1.00 38.72 178 PHE A O 1
ATOM 1448 N N . GLY A 1 179 ? 22.176 -17.238 10.230 1.00 42.97 179 GLY A N 1
ATOM 1449 C CA . GLY A 1 179 ? 23.104 -16.163 10.594 1.00 42.97 179 GLY A CA 1
ATOM 1450 C C . GLY A 1 179 ? 24.055 -15.674 9.504 1.00 42.97 179 GLY A C 1
ATOM 1451 O O . GLY A 1 179 ? 24.690 -14.648 9.727 1.00 42.97 179 GLY A O 1
ATOM 1452 N N . GLN A 1 180 ? 24.139 -16.315 8.332 1.00 38.91 180 GLN A N 1
ATOM 1453 C CA . GLN A 1 180 ? 24.963 -15.800 7.228 1.00 38.91 180 GLN A CA 1
ATOM 1454 C C . GLN A 1 180 ? 24.109 -15.206 6.098 1.00 38.91 180 GLN A C 1
ATOM 1456 O O . GLN A 1 180 ? 23.111 -15.787 5.676 1.00 38.91 180 GLN A O 1
ATOM 1461 N N . ASN A 1 181 ? 24.494 -13.990 5.695 1.00 42.59 181 ASN A N 1
ATOM 1462 C CA . ASN A 1 181 ? 23.882 -13.063 4.737 1.00 42.59 181 ASN A CA 1
ATOM 1463 C C . ASN A 1 181 ? 22.828 -13.666 3.801 1.00 42.59 181 ASN A C 1
ATOM 1465 O O . ASN A 1 181 ? 23.131 -14.248 2.763 1.00 42.59 181 ASN A O 1
ATOM 1469 N N . ALA A 1 182 ? 21.560 -13.436 4.136 1.00 44.59 182 ALA A N 1
ATOM 1470 C CA . ALA A 1 182 ? 20.469 -13.692 3.217 1.00 44.59 182 ALA A CA 1
ATOM 1471 C C . ALA A 1 182 ? 20.463 -12.608 2.126 1.00 44.59 182 ALA A C 1
ATOM 1473 O O . ALA A 1 182 ? 19.781 -11.587 2.257 1.00 44.59 182 ALA A O 1
ATOM 1474 N N . GLU A 1 183 ? 21.256 -12.814 1.077 1.00 46.59 183 GLU A N 1
ATOM 1475 C CA . GLU A 1 183 ? 21.277 -11.942 -0.093 1.00 46.59 183 GLU A CA 1
ATOM 1476 C C . GLU A 1 183 ? 19.970 -12.096 -0.881 1.00 46.59 183 GLU A C 1
ATOM 1478 O O . GLU A 1 183 ? 19.496 -13.198 -1.167 1.00 46.59 183 GLU A O 1
ATOM 1483 N N . CYS A 1 184 ? 19.332 -10.966 -1.182 1.00 48.41 184 CYS A N 1
ATOM 1484 C CA . CYS A 1 184 ? 18.131 -10.933 -2.006 1.00 48.41 184 CYS A CA 1
ATOM 1485 C C . CYS A 1 184 ? 18.519 -11.257 -3.454 1.00 48.41 184 CYS A C 1
ATOM 1487 O O . CYS A 1 184 ? 19.172 -10.439 -4.104 1.00 48.41 184 CYS A O 1
ATOM 1489 N N . ASN A 1 185 ? 18.111 -12.421 -3.970 1.00 52.59 185 ASN A N 1
ATOM 1490 C CA . ASN A 1 185 ? 18.300 -12.737 -5.382 1.00 52.59 185 ASN A CA 1
ATOM 1491 C C . ASN A 1 185 ? 17.113 -12.209 -6.203 1.00 52.59 185 ASN A C 1
ATOM 1493 O O . ASN A 1 185 ? 16.076 -12.860 -6.327 1.00 52.59 185 ASN A O 1
ATOM 1497 N 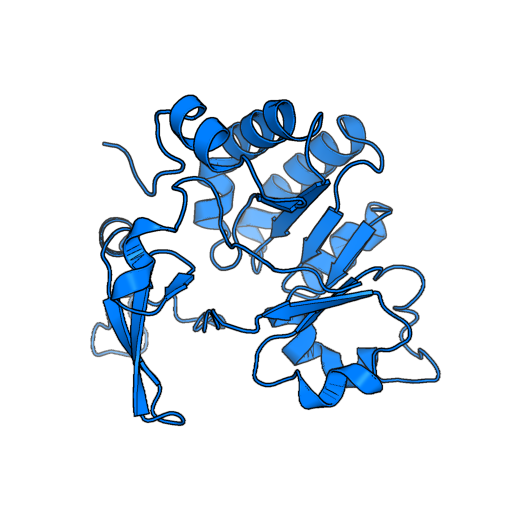N . VAL A 1 186 ? 17.299 -11.020 -6.776 1.00 50.16 186 VAL A N 1
ATOM 1498 C CA . VAL A 1 186 ? 16.285 -10.305 -7.565 1.00 50.16 186 VAL A CA 1
ATOM 1499 C C . VAL A 1 186 ? 15.889 -11.062 -8.843 1.00 50.16 186 VAL A C 1
ATOM 1501 O O . VAL A 1 186 ? 14.762 -10.909 -9.307 1.00 50.16 186 VAL A O 1
ATOM 1504 N N . GLU A 1 187 ? 16.757 -11.916 -9.396 1.00 52.16 187 GLU A N 1
ATOM 1505 C CA . GLU A 1 187 ? 16.442 -12.725 -10.587 1.00 52.16 187 GLU A CA 1
ATOM 1506 C C . GLU A 1 187 ? 15.430 -13.836 -10.289 1.00 52.16 187 GLU A C 1
ATOM 1508 O O . GLU A 1 187 ? 14.693 -14.259 -11.175 1.00 52.16 187 GLU A O 1
ATOM 1513 N N . ARG A 1 188 ? 15.331 -14.284 -9.030 1.00 55.34 188 ARG A N 1
ATOM 1514 C CA . ARG A 1 188 ? 14.281 -15.223 -8.609 1.00 55.34 188 ARG A CA 1
ATOM 1515 C C . ARG A 1 188 ? 12.930 -14.542 -8.394 1.00 55.34 188 ARG A C 1
ATOM 1517 O O . ARG A 1 188 ? 11.915 -15.228 -8.452 1.00 55.34 188 ARG A O 1
ATOM 1524 N N . CYS A 1 189 ? 12.896 -13.219 -8.203 1.00 50.97 189 CYS A N 1
ATOM 1525 C CA . CYS A 1 189 ? 11.657 -12.453 -8.004 1.00 50.97 189 CYS A CA 1
ATOM 1526 C C . CYS A 1 189 ? 10.716 -12.466 -9.216 1.00 50.97 189 CYS A C 1
ATOM 1528 O O . CYS A 1 189 ? 9.522 -12.202 -9.079 1.00 50.97 189 CYS A O 1
ATOM 1530 N N . SER A 1 190 ? 11.251 -12.751 -10.403 1.00 54.34 190 SER A N 1
ATOM 1531 C CA . SER A 1 190 ? 10.513 -12.810 -11.665 1.00 54.34 190 SER A CA 1
ATOM 1532 C C . SER A 1 190 ? 10.109 -14.226 -12.071 1.00 54.34 190 SER A C 1
ATOM 1534 O O . SER A 1 190 ? 9.489 -14.386 -13.119 1.00 54.34 190 SER A O 1
ATOM 1536 N N . GLN A 1 191 ? 10.450 -15.250 -11.285 1.00 63.16 191 GLN A N 1
ATOM 1537 C CA . GLN A 1 191 ? 10.077 -16.626 -11.591 1.00 63.16 191 GLN A CA 1
ATOM 1538 C C . GLN A 1 191 ? 8.797 -17.014 -10.841 1.00 63.16 191 GLN A C 1
ATOM 1540 O O . GLN A 1 191 ? 8.668 -16.702 -9.657 1.00 63.16 191 GLN A O 1
ATOM 1545 N N . PRO A 1 192 ? 7.844 -17.696 -11.500 1.00 65.88 192 PRO A N 1
ATOM 1546 C CA . PRO A 1 192 ? 6.717 -18.309 -10.811 1.00 65.88 192 PRO A CA 1
ATOM 1547 C C . PRO A 1 192 ? 7.226 -19.389 -9.847 1.00 65.88 192 PRO A C 1
ATOM 1549 O O . PRO A 1 192 ? 7.934 -20.306 -10.261 1.00 65.88 192 PRO A O 1
ATOM 1552 N N . ILE A 1 193 ? 6.874 -19.288 -8.568 1.00 64.69 193 ILE A N 1
ATOM 1553 C CA . ILE A 1 193 ? 7.220 -20.257 -7.525 1.00 64.69 193 ILE A CA 1
ATOM 1554 C C . ILE A 1 193 ? 5.948 -21.025 -7.150 1.00 64.69 193 ILE A C 1
ATOM 1556 O O . ILE A 1 193 ? 5.021 -20.413 -6.620 1.00 64.69 193 ILE A O 1
ATOM 1560 N N . PRO A 1 194 ? 5.867 -22.344 -7.379 1.00 69.00 194 PRO A N 1
ATOM 1561 C CA . PRO A 1 194 ? 4.729 -23.128 -6.916 1.00 69.00 194 PRO A CA 1
ATOM 1562 C C . PRO A 1 194 ? 4.694 -23.158 -5.381 1.00 69.00 194 PRO A C 1
ATOM 1564 O O . PRO A 1 194 ? 5.716 -23.390 -4.729 1.00 69.00 194 PRO A O 1
ATOM 1567 N N . VAL A 1 195 ? 3.521 -22.912 -4.802 1.00 61.75 195 VAL A N 1
ATOM 1568 C CA . VAL A 1 195 ? 3.272 -22.951 -3.357 1.00 61.75 195 VAL A CA 1
ATOM 1569 C C . VAL A 1 195 ? 1.950 -23.661 -3.080 1.00 61.75 195 VAL A C 1
ATOM 1571 O O . VAL A 1 195 ? 0.941 -23.359 -3.704 1.00 61.75 195 VAL A O 1
ATOM 1574 N N . THR A 1 196 ? 1.930 -24.579 -2.116 1.00 60.31 196 THR A N 1
ATOM 1575 C CA . THR A 1 196 ? 0.708 -25.301 -1.728 1.00 60.31 196 THR A CA 1
ATOM 1576 C C . THR A 1 196 ? 0.152 -24.718 -0.433 1.00 60.31 196 THR A C 1
ATOM 1578 O O . THR A 1 196 ? 0.861 -24.608 0.573 1.00 60.31 196 THR A O 1
ATOM 1581 N N . ASN A 1 197 ? -1.127 -24.346 -0.429 1.00 51.47 197 ASN A N 1
ATOM 1582 C CA . ASN A 1 197 ? -1.816 -23.935 0.788 1.00 51.47 197 ASN A CA 1
ATOM 1583 C C . ASN A 1 197 ? -2.262 -25.179 1.563 1.00 51.47 197 ASN A C 1
ATOM 1585 O O . ASN A 1 197 ? -3.303 -25.760 1.266 1.00 51.47 197 ASN A O 1
ATOM 1589 N N . GLY A 1 198 ? -1.507 -25.563 2.594 1.00 42.50 198 GLY A N 1
ATOM 1590 C CA . GLY A 1 198 ? -1.806 -26.750 3.404 1.00 42.50 198 GLY A CA 1
ATOM 1591 C C . GLY A 1 198 ? -3.142 -26.717 4.162 1.00 42.50 198 GLY A C 1
ATOM 1592 O O . GLY A 1 198 ? -3.608 -27.769 4.583 1.00 42.50 198 GLY A O 1
ATOM 1593 N N . TYR A 1 199 ? -3.778 -25.550 4.326 1.00 40.16 199 TYR A N 1
ATOM 1594 C CA . TYR A 1 199 ? -5.105 -25.453 4.951 1.00 40.16 199 TYR A CA 1
ATOM 1595 C C . TYR A 1 199 ? -6.236 -25.788 3.981 1.00 40.16 199 TYR A C 1
ATOM 1597 O O . TYR A 1 199 ? -7.258 -26.325 4.396 1.00 40.16 199 TYR A O 1
ATOM 1605 N N . LEU A 1 200 ? -6.061 -25.441 2.704 1.00 50.94 200 LEU A N 1
ATOM 1606 C CA . LEU A 1 200 ? -7.064 -25.645 1.655 1.00 50.94 200 LEU A CA 1
ATOM 1607 C C . LEU A 1 200 ? -6.754 -26.861 0.774 1.00 50.94 200 LEU A C 1
ATOM 1609 O O . LEU A 1 200 ? -7.612 -27.292 0.016 1.00 50.94 200 LEU A O 1
ATOM 1613 N N . ASN A 1 201 ? -5.542 -27.415 0.884 1.00 65.31 201 ASN A N 1
ATOM 1614 C CA . ASN A 1 201 ? -5.009 -28.441 -0.009 1.00 65.31 201 ASN A CA 1
ATOM 1615 C C . ASN A 1 201 ? -5.110 -28.035 -1.495 1.00 65.31 201 ASN A C 1
ATOM 1617 O O . ASN A 1 201 ? -5.416 -28.855 -2.357 1.00 65.31 201 ASN A O 1
ATOM 1621 N N . GLU A 1 202 ? -4.878 -26.748 -1.769 1.00 62.62 202 GLU A N 1
ATOM 1622 C CA . GLU A 1 202 ? -4.892 -26.154 -3.109 1.00 62.62 202 GLU A CA 1
ATOM 1623 C C . GLU A 1 202 ? -3.484 -25.680 -3.493 1.00 62.62 202 GLU A C 1
ATOM 1625 O O . GLU A 1 202 ? -2.745 -25.145 -2.655 1.00 62.62 202 GLU A O 1
ATOM 1630 N N . ASP A 1 203 ? -3.139 -25.854 -4.769 1.00 66.25 203 ASP A N 1
ATOM 1631 C CA . ASP A 1 203 ? -1.884 -25.387 -5.352 1.00 66.25 203 ASP A CA 1
ATOM 1632 C C . ASP A 1 203 ? -2.035 -23.982 -5.932 1.00 66.25 203 ASP A C 1
ATOM 1634 O O . ASP A 1 203 ? -2.999 -23.654 -6.627 1.00 66.25 203 ASP A O 1
ATOM 1638 N N . PHE A 1 204 ? -1.032 -23.158 -5.665 1.00 63.56 204 PHE A N 1
ATOM 1639 C CA . PHE A 1 204 ? -0.934 -21.787 -6.127 1.00 63.56 204 PHE A CA 1
ATOM 1640 C C . PHE A 1 204 ? 0.441 -21.534 -6.740 1.00 63.56 204 PHE A C 1
ATOM 1642 O O . PHE A 1 204 ? 1.399 -22.291 -6.575 1.00 63.56 204 PHE A O 1
ATOM 1649 N N . ILE A 1 205 ? 0.553 -20.407 -7.422 1.00 64.25 205 ILE A N 1
ATOM 1650 C CA . ILE A 1 205 ? 1.796 -19.849 -7.913 1.00 64.25 205 ILE A CA 1
ATOM 1651 C C . ILE A 1 205 ? 2.021 -18.517 -7.215 1.00 64.25 205 ILE A C 1
ATOM 1653 O O . ILE A 1 205 ? 1.250 -17.575 -7.378 1.00 64.25 205 ILE A O 1
ATOM 1657 N N . LEU A 1 206 ? 3.120 -18.426 -6.479 1.00 58.78 206 LEU A N 1
ATOM 1658 C CA . LEU A 1 206 ? 3.691 -17.161 -6.061 1.00 58.78 206 LEU A CA 1
ATOM 1659 C C . LEU A 1 206 ? 4.479 -16.572 -7.237 1.00 58.78 206 LEU A C 1
ATOM 1661 O O . LEU A 1 206 ? 5.549 -17.060 -7.586 1.00 58.78 206 LEU A O 1
ATOM 1665 N N . PHE A 1 207 ? 3.961 -15.520 -7.853 1.00 57.50 207 PHE A N 1
ATOM 1666 C CA . PHE A 1 207 ? 4.640 -14.781 -8.911 1.00 57.50 207 PHE A CA 1
ATOM 1667 C C . PHE A 1 207 ? 4.730 -13.317 -8.503 1.00 57.50 207 PHE A C 1
ATOM 1669 O O . PHE A 1 207 ? 3.706 -12.662 -8.309 1.00 57.50 207 PHE A O 1
ATOM 1676 N N . ARG A 1 208 ? 5.957 -12.795 -8.370 1.00 60.59 208 ARG A N 1
ATOM 1677 C CA . ARG A 1 208 ? 6.210 -11.457 -7.810 1.00 60.59 208 ARG A CA 1
ATOM 1678 C C . ARG A 1 208 ? 5.594 -11.346 -6.405 1.00 60.59 208 ARG A C 1
ATOM 1680 O O . ARG A 1 208 ? 5.885 -12.173 -5.544 1.00 60.59 208 ARG A O 1
ATOM 1687 N N . ASN A 1 209 ? 4.721 -10.363 -6.202 1.00 50.00 209 ASN A N 1
ATOM 1688 C CA . ASN A 1 209 ? 3.958 -10.148 -4.984 1.00 50.00 209 ASN A CA 1
ATOM 1689 C C . ASN A 1 209 ? 2.550 -10.754 -5.074 1.00 50.00 209 ASN A C 1
ATOM 1691 O O . ASN A 1 209 ? 1.725 -10.376 -4.268 1.00 50.00 209 ASN A O 1
ATOM 1695 N N . ALA A 1 210 ? 2.232 -11.655 -6.012 1.00 50.38 210 ALA A N 1
ATOM 1696 C CA . ALA A 1 210 ? 0.902 -12.256 -6.146 1.00 50.38 210 ALA A CA 1
ATOM 1697 C C . ALA A 1 210 ? 0.922 -13.769 -5.859 1.00 50.38 210 ALA A C 1
ATOM 1699 O O . ALA A 1 210 ? 1.840 -14.451 -6.299 1.00 50.38 210 ALA A O 1
ATOM 1700 N N . VAL A 1 211 ? -0.083 -14.307 -5.155 1.00 52.50 211 VAL A N 1
ATOM 1701 C CA . VAL A 1 211 ? -0.321 -15.761 -5.025 1.00 52.50 211 VAL A CA 1
ATOM 1702 C C . VAL A 1 211 ? -1.589 -16.089 -5.799 1.00 52.50 211 VAL A C 1
ATOM 1704 O O . VAL A 1 211 ? -2.678 -15.700 -5.389 1.00 52.50 211 VAL A O 1
ATOM 1707 N N . LEU A 1 212 ? -1.429 -16.760 -6.929 1.00 60.03 212 LEU A N 1
ATOM 1708 C CA . LEU A 1 212 ? -2.447 -16.937 -7.962 1.00 60.03 212 LEU A CA 1
ATOM 1709 C C . LEU A 1 212 ? -2.769 -18.414 -8.130 1.00 60.03 212 LEU A C 1
ATOM 1711 O O . LEU A 1 212 ? -1.911 -19.255 -7.854 1.00 60.03 212 LEU A O 1
ATOM 1715 N N . LYS A 1 213 ? -3.942 -18.752 -8.664 1.00 59.69 213 LYS A N 1
ATOM 1716 C CA . LYS A 1 213 ? -4.107 -20.089 -9.242 1.00 59.69 213 LYS A CA 1
ATOM 1717 C C . LYS A 1 213 ? -3.264 -20.202 -10.515 1.00 59.69 213 LYS A C 1
ATOM 1719 O O . LYS A 1 213 ? -2.938 -19.208 -11.165 1.00 59.69 213 LYS A O 1
ATOM 1724 N N . GLN A 1 214 ? -2.826 -21.416 -10.840 1.00 64.75 214 GLN A N 1
ATOM 1725 C CA . GLN A 1 214 ? -1.863 -21.644 -11.924 1.00 64.75 214 GLN A CA 1
ATOM 1726 C C . GLN A 1 214 ? -2.369 -21.168 -13.300 1.00 64.75 214 GLN A C 1
ATOM 1728 O O . GLN A 1 214 ? -1.575 -20.736 -14.137 1.00 64.75 214 GLN A O 1
ATOM 1733 N N . ASP A 1 215 ? -3.678 -21.209 -13.525 1.00 67.19 215 ASP A N 1
ATOM 1734 C CA . ASP A 1 215 ? -4.373 -20.734 -14.722 1.00 67.19 215 ASP A CA 1
ATOM 1735 C C . ASP A 1 215 ? -4.520 -19.202 -14.795 1.00 67.19 215 ASP A C 1
ATOM 1737 O O . ASP A 1 215 ? -4.648 -18.648 -15.888 1.00 67.19 215 ASP A O 1
ATOM 1741 N N . GLU A 1 216 ? -4.402 -18.497 -13.668 1.00 58.81 216 GLU A N 1
ATOM 1742 C CA . GLU A 1 216 ? -4.569 -17.039 -13.568 1.00 58.81 216 GLU A CA 1
ATOM 1743 C C . GLU A 1 216 ? -3.272 -16.251 -13.832 1.00 58.81 216 GLU A C 1
ATOM 1745 O O . GLU A 1 216 ? -3.283 -15.023 -13.915 1.00 58.81 216 GLU A O 1
ATOM 1750 N N . LEU A 1 217 ? -2.135 -16.932 -14.024 1.00 56.22 217 LEU A N 1
ATOM 1751 C CA . LEU A 1 217 ? -0.818 -16.299 -14.188 1.00 56.22 217 LEU A CA 1
ATOM 1752 C C . LEU A 1 217 ? -0.760 -15.286 -15.350 1.00 56.22 217 LEU A C 1
ATOM 1754 O O . LEU A 1 217 ? -0.010 -14.314 -15.293 1.00 56.22 217 LEU A O 1
ATOM 1758 N N . ARG A 1 218 ? -1.560 -15.496 -16.403 1.00 56.50 218 ARG A N 1
ATOM 1759 C CA . ARG A 1 218 ? -1.616 -14.615 -17.586 1.00 56.50 218 ARG A CA 1
ATOM 1760 C C . ARG A 1 218 ? -2.358 -13.300 -17.338 1.00 56.50 218 ARG A C 1
ATOM 1762 O O . ARG A 1 218 ? -2.277 -12.410 -18.177 1.00 56.50 218 ARG A O 1
ATOM 1769 N N . MET A 1 219 ? -3.089 -13.190 -16.230 1.00 56.03 219 MET A N 1
ATOM 1770 C CA . MET A 1 219 ? -3.964 -12.053 -15.948 1.00 56.03 219 MET A CA 1
ATOM 1771 C C . MET A 1 219 ? -3.291 -10.945 -15.145 1.00 56.03 219 MET A C 1
ATOM 1773 O O . MET A 1 219 ? -3.888 -9.885 -15.016 1.00 56.03 219 MET A O 1
ATOM 1777 N N . VAL A 1 220 ? -2.087 -11.157 -14.602 1.00 49.16 220 VAL A N 1
ATOM 1778 C CA . VAL A 1 220 ? -1.416 -10.156 -13.760 1.00 49.16 220 VAL A CA 1
ATOM 1779 C C . VAL A 1 220 ? -0.691 -9.136 -14.631 1.00 49.16 220 VAL A C 1
ATOM 1781 O O . VAL A 1 220 ? 0.328 -9.477 -15.244 1.00 49.16 220 VAL A O 1
ATOM 1784 N N . PRO A 1 221 ? -1.162 -7.876 -14.684 1.00 49.91 221 PRO A N 1
ATOM 1785 C CA . PRO A 1 221 ? -0.484 -6.845 -15.444 1.00 49.91 221 PRO A CA 1
ATOM 1786 C C . PRO A 1 221 ? 0.893 -6.584 -14.861 1.00 49.91 221 PRO A C 1
ATOM 1788 O O . PRO A 1 221 ? 1.092 -6.578 -13.646 1.00 49.91 221 PRO A O 1
ATOM 1791 N N . ALA A 1 222 ? 1.857 -6.303 -15.729 1.00 46.62 222 ALA A N 1
ATOM 1792 C CA . ALA A 1 222 ? 3.238 -6.111 -15.312 1.00 46.62 222 ALA A CA 1
ATOM 1793 C C . ALA A 1 222 ? 3.427 -4.922 -14.346 1.00 46.62 222 ALA A C 1
ATOM 1795 O O . ALA A 1 222 ? 4.452 -4.841 -13.681 1.00 46.62 222 ALA A O 1
ATOM 1796 N N . LEU A 1 223 ? 2.469 -4.001 -14.285 1.00 43.31 223 LEU A N 1
ATOM 1797 C CA . LEU A 1 223 ? 2.537 -2.744 -13.540 1.00 43.31 223 LEU A CA 1
ATOM 1798 C C . LEU A 1 223 ? 1.670 -2.710 -12.277 1.00 43.31 223 LEU A C 1
ATOM 1800 O O . LEU A 1 223 ? 1.750 -1.746 -11.521 1.00 43.31 223 LEU A O 1
ATOM 1804 N N . ILE A 1 224 ? 0.836 -3.728 -12.062 1.00 41.94 224 ILE A N 1
ATOM 1805 C CA . ILE A 1 224 ? -0.145 -3.748 -10.981 1.00 41.94 224 ILE A CA 1
ATOM 1806 C C . ILE A 1 224 ? 0.359 -4.698 -9.893 1.00 41.94 224 ILE A C 1
ATOM 1808 O O . ILE A 1 224 ? 0.475 -5.900 -10.120 1.00 41.94 224 ILE A O 1
ATOM 1812 N N . ASP A 1 225 ? 0.646 -4.154 -8.707 1.00 43.50 225 ASP A N 1
ATOM 1813 C CA . ASP A 1 225 ? 1.060 -4.943 -7.533 1.00 43.50 225 ASP A CA 1
ATOM 1814 C C . ASP A 1 225 ? -0.061 -5.911 -7.094 1.00 43.50 225 ASP A C 1
ATOM 1816 O O . ASP A 1 225 ? 0.201 -7.003 -6.591 1.00 43.50 225 ASP A O 1
ATOM 1820 N N . ARG A 1 226 ? -1.334 -5.540 -7.335 1.00 44.97 226 ARG A N 1
ATOM 1821 C CA . ARG A 1 226 ? -2.526 -6.366 -7.058 1.00 44.97 226 ARG A CA 1
ATOM 1822 C C . ARG A 1 226 ? -3.819 -5.840 -7.694 1.00 44.97 226 ARG A C 1
ATOM 1824 O O . ARG A 1 226 ? -4.042 -4.633 -7.755 1.00 44.97 226 ARG A O 1
ATOM 1831 N N . ILE A 1 227 ? -4.703 -6.763 -8.071 1.00 36.22 227 ILE A N 1
ATOM 1832 C CA . ILE A 1 227 ? -6.110 -6.499 -8.403 1.00 36.22 227 ILE A CA 1
ATOM 1833 C C . ILE A 1 227 ? -6.925 -6.651 -7.113 1.00 36.22 227 ILE A C 1
ATOM 1835 O O . ILE A 1 227 ? -6.851 -7.692 -6.462 1.00 36.22 227 ILE A O 1
ATOM 1839 N N . ILE A 1 228 ? -7.689 -5.626 -6.726 1.00 39.56 228 ILE A N 1
ATOM 1840 C CA . ILE A 1 228 ? -8.613 -5.687 -5.584 1.00 39.56 228 ILE A CA 1
ATOM 1841 C C . ILE A 1 228 ? -10.017 -5.393 -6.098 1.00 39.56 228 ILE A C 1
ATOM 1843 O O . ILE A 1 228 ? -10.271 -4.296 -6.593 1.00 39.56 228 ILE A O 1
ATOM 1847 N N . HIS A 1 229 ? -10.930 -6.353 -5.946 1.00 34.16 229 HIS A N 1
ATOM 1848 C CA . HIS A 1 229 ? -12.357 -6.072 -6.041 1.00 34.16 229 HIS A CA 1
ATOM 1849 C C . HIS A 1 229 ? -12.775 -5.274 -4.802 1.00 34.16 229 HIS A C 1
ATOM 1851 O O . HIS A 1 229 ? -12.592 -5.715 -3.667 1.00 34.16 229 HIS A O 1
ATOM 1857 N N . VAL A 1 230 ? -13.284 -4.063 -5.018 1.00 32.34 230 VAL A N 1
ATOM 1858 C CA . VAL A 1 230 ? -13.865 -3.236 -3.960 1.00 32.34 230 VAL A CA 1
ATOM 1859 C C . VAL A 1 230 ? -15.369 -3.483 -3.984 1.00 32.34 230 VAL A C 1
ATOM 1861 O O . VAL A 1 230 ? -16.041 -3.060 -4.917 1.00 32.34 230 VAL A O 1
ATOM 1864 N N . GLU A 1 231 ? -15.902 -4.175 -2.981 1.00 34.34 231 GLU A N 1
ATOM 1865 C CA . GLU A 1 231 ? -17.336 -4.099 -2.691 1.00 34.34 231 GLU A CA 1
ATOM 1866 C C . GLU A 1 231 ? -17.568 -2.898 -1.765 1.00 34.34 231 GLU A C 1
ATOM 1868 O O . GLU A 1 231 ? -16.883 -2.759 -0.747 1.00 34.34 231 GLU A O 1
ATOM 1873 N N . ILE A 1 232 ? -18.480 -2.004 -2.164 1.00 32.69 232 ILE A N 1
ATOM 1874 C CA . ILE A 1 232 ? -18.938 -0.853 -1.366 1.00 32.69 232 ILE A CA 1
ATOM 1875 C C . ILE A 1 232 ? -20.003 -1.315 -0.374 1.00 32.69 232 ILE A C 1
ATOM 1877 O O . ILE A 1 232 ? -20.959 -1.989 -0.819 1.00 32.69 232 ILE A O 1
#